Protein AF-A0A389M488-F1 (afdb_monomer_lite)

Foldseek 3Di:
DDPDDDDPPFWDQLLQAQVLLSVQVCVVCVPDDSGGTDGNLVSLVSLLVSQLVVVVPDDPVVSVVVNVLSVCCSVPVDDDPPDDPPPPPQDPVNVVLLVCLVLVPDPVNVVVVVVVVVVLCCPQVDCPPVDRPAHPVRPVVVVVVVVVVVVNVVSNVSNVVVVVVVVVVVVVVVVSVVVVVVSVVVSVVSSVVSCVPPVVVVVVVVVVVVVVVVVVVVVVVVVVVVVVVD

Secondary structure (DSSP, 8-state):
-------TTSEEEGGGS-HHHHHHHHHH-TT--TT-EEEHHHHHHHHHHHHHHHHTTS-HHHHHHHHHHHHHHHH-TTT-SSS--------HHHHHHHHHHHHHT-HHHHHHHHHHHHHHHHHHHS-SSS--SS-TTTHHHHHHHHHHHHHHHHHHHHHHHHHHHHHHHHHHHHHHHHHHHHHHHHHHHHHHHHIIIIIHHHHHHHHHHHHHHHHHHHHHHHHHHHHHT-

pLDDT: mean 71.95, std 15.64, range [28.17, 95.19]

Radius of gyration: 37.55 Å; chains: 1; bounding box: 107×34×96 Å

Structure (mmCIF, N/CA/C/O backbone):
data_AF-A0A389M488-F1
#
_entry.id   AF-A0A389M488-F1
#
loop_
_atom_site.group_PDB
_atom_site.id
_atom_site.type_symbol
_atom_site.label_atom_id
_atom_site.label_alt_id
_atom_site.label_comp_id
_atom_site.label_asym_id
_atom_site.label_entity_id
_atom_site.label_seq_id
_atom_site.pdbx_PDB_ins_code
_atom_site.Cartn_x
_atom_site.Cartn_y
_atom_site.Cartn_z
_atom_site.occupancy
_atom_site.B_iso_or_equiv
_atom_site.auth_seq_id
_atom_site.auth_comp_id
_atom_site.auth_asym_id
_atom_site.auth_atom_id
_atom_site.pdbx_PDB_model_num
ATOM 1 N N . MET A 1 1 ? -7.009 17.099 42.865 1.00 35.66 1 MET A N 1
ATOM 2 C CA . MET A 1 1 ? -7.494 18.467 42.577 1.00 35.66 1 MET A CA 1
ATOM 3 C C . MET A 1 1 ? -7.470 18.693 41.072 1.00 35.66 1 MET A C 1
ATOM 5 O O . MET A 1 1 ? -6.396 18.879 40.528 1.00 35.66 1 MET A O 1
ATOM 9 N N . GLN A 1 2 ? -8.629 18.654 40.417 1.00 28.17 2 GLN A N 1
ATOM 10 C CA . GLN A 1 2 ? -9.052 19.629 39.403 1.00 28.17 2 GLN A CA 1
ATOM 11 C C . GLN A 1 2 ? -10.518 19.322 39.076 1.00 28.17 2 GLN A C 1
ATOM 13 O O . GLN A 1 2 ? -10.834 18.297 38.480 1.00 28.17 2 GLN A O 1
ATOM 18 N N . LYS A 1 3 ? -11.417 20.190 39.555 1.00 40.22 3 LYS A N 1
ATOM 19 C CA . LYS A 1 3 ? -12.810 20.265 39.103 1.00 40.22 3 LYS A CA 1
ATOM 20 C C . LYS A 1 3 ? -12.758 20.605 37.611 1.00 40.22 3 LYS A C 1
ATOM 22 O O . LYS A 1 3 ? -12.379 21.725 37.283 1.00 40.22 3 LYS A O 1
ATOM 27 N N . LYS A 1 4 ? -13.075 19.654 36.733 1.00 37.44 4 LYS A N 1
ATOM 28 C CA . LYS A 1 4 ? -13.334 19.929 35.316 1.00 37.44 4 LYS A CA 1
ATOM 29 C C . LYS A 1 4 ? -14.841 20.061 35.130 1.00 37.44 4 LYS A C 1
ATOM 31 O O . LYS A 1 4 ? -15.599 19.226 35.618 1.00 37.44 4 LYS A O 1
ATOM 36 N N . ASP A 1 5 ? -15.223 21.178 34.527 1.00 37.25 5 ASP A N 1
ATOM 37 C CA . ASP A 1 5 ? -16.587 21.670 34.402 1.00 37.25 5 ASP A CA 1
ATOM 38 C C . ASP A 1 5 ? -17.558 20.654 33.799 1.00 37.25 5 ASP A C 1
ATOM 40 O O . ASP A 1 5 ? -17.276 19.942 32.838 1.00 37.25 5 ASP A O 1
ATOM 44 N N . ILE A 1 6 ? -18.733 20.623 34.414 1.00 42.53 6 ILE A N 1
ATOM 45 C CA . ILE A 1 6 ? -19.797 19.646 34.235 1.00 42.53 6 ILE A CA 1
ATOM 46 C C . ILE A 1 6 ? -20.679 20.114 33.074 1.00 42.53 6 ILE A C 1
ATOM 48 O O . ILE A 1 6 ? -21.524 20.991 33.241 1.00 42.53 6 ILE A O 1
ATOM 52 N N . THR A 1 7 ? -20.508 19.521 31.895 1.00 39.25 7 THR A N 1
ATOM 53 C CA . THR A 1 7 ? -21.534 19.547 30.844 1.00 39.25 7 THR A CA 1
ATOM 54 C C . THR A 1 7 ? -22.120 18.142 30.735 1.00 39.25 7 THR A C 1
ATOM 56 O O . THR A 1 7 ? -21.421 17.170 30.469 1.00 39.25 7 THR A O 1
ATOM 59 N N . GLY A 1 8 ? -23.414 18.004 31.033 1.00 42.00 8 GLY A N 1
ATOM 60 C CA . GLY A 1 8 ? -24.105 16.722 31.245 1.00 42.00 8 GLY A CA 1
ATOM 61 C C . GLY A 1 8 ? -24.277 15.820 30.014 1.00 42.00 8 GLY A C 1
ATOM 62 O O . GLY A 1 8 ? -25.157 14.965 30.028 1.00 42.00 8 GLY A O 1
ATOM 63 N N . VAL A 1 9 ? -23.482 16.005 28.956 1.00 47.44 9 VAL A N 1
ATOM 64 C CA . VAL A 1 9 ? -23.620 15.309 27.663 1.00 47.44 9 VAL A CA 1
ATOM 65 C C . VAL A 1 9 ? -22.567 14.199 27.471 1.00 47.44 9 VAL A C 1
ATOM 67 O O . VAL A 1 9 ? -22.765 13.323 26.636 1.00 47.44 9 VAL A O 1
ATOM 70 N N . ASP A 1 10 ? -21.506 14.156 28.287 1.00 52.41 10 ASP A N 1
ATOM 71 C CA . ASP A 1 10 ? -20.361 13.238 28.094 1.00 52.41 10 ASP A CA 1
ATOM 72 C C . ASP A 1 10 ? -20.229 12.109 29.140 1.00 52.41 10 ASP A C 1
ATOM 74 O O . ASP A 1 10 ? -19.167 11.503 29.291 1.00 52.41 10 ASP A O 1
ATOM 78 N N . LEU A 1 11 ? -21.312 11.778 29.851 1.00 57.44 11 LEU A N 1
ATOM 79 C CA . LEU A 1 11 ? -21.327 10.733 30.885 1.00 57.44 11 LEU A CA 1
ATOM 80 C C . LEU A 1 11 ? -21.965 9.429 30.376 1.00 57.44 11 LEU A C 1
ATOM 82 O O . LEU A 1 11 ? -23.153 9.391 30.057 1.00 57.44 11 LEU A O 1
ATOM 86 N N . ILE A 1 12 ? -21.192 8.339 30.355 1.00 62.38 12 ILE A N 1
ATOM 87 C CA . ILE A 1 12 ? -21.637 6.999 29.933 1.00 62.38 12 ILE A CA 1
ATOM 88 C C . ILE A 1 12 ? -21.701 6.080 31.157 1.00 62.38 12 ILE A C 1
ATOM 90 O O . ILE A 1 12 ? -20.716 5.938 31.879 1.00 62.38 12 ILE A O 1
ATOM 94 N N . LYS A 1 13 ? -22.849 5.430 31.394 1.00 65.75 13 LYS A N 1
ATOM 95 C CA . LYS A 1 13 ? -23.004 4.467 32.500 1.00 65.75 13 LYS A CA 1
ATOM 96 C C . LYS A 1 13 ? -22.178 3.206 32.247 1.00 65.75 13 LYS A C 1
ATOM 98 O O . LYS A 1 13 ? -22.283 2.617 31.170 1.00 65.75 13 LYS A O 1
ATOM 103 N N . ILE A 1 14 ? -21.454 2.745 33.269 1.00 64.12 14 ILE A N 1
ATOM 104 C CA . ILE A 1 14 ? -20.577 1.563 33.195 1.00 64.12 14 ILE A CA 1
ATOM 105 C C . ILE A 1 14 ? -21.345 0.286 32.820 1.00 64.12 14 ILE A C 1
ATOM 107 O O . ILE A 1 14 ? -20.801 -0.568 32.124 1.00 64.12 14 ILE A O 1
ATOM 111 N N . LYS A 1 15 ? -22.633 0.182 33.183 1.00 62.75 15 LYS A N 1
ATOM 112 C CA . LYS A 1 15 ? -23.523 -0.917 32.760 1.00 62.75 15 LYS A CA 1
ATOM 113 C C . LYS A 1 15 ? -23.578 -1.130 31.237 1.00 62.75 15 LYS A C 1
ATOM 115 O O . LYS A 1 15 ? -23.807 -2.242 30.797 1.00 62.75 15 LYS A O 1
ATOM 120 N N . TYR A 1 16 ? -23.386 -0.092 30.422 1.00 61.00 16 TYR A N 1
ATOM 121 C CA . TYR A 1 16 ? -23.496 -0.203 28.958 1.00 61.00 16 TYR A CA 1
ATOM 122 C C . TYR A 1 16 ? -22.147 -0.372 28.250 1.00 61.00 16 TYR A C 1
ATOM 124 O O . TYR A 1 16 ? -22.071 -0.271 27.024 1.00 61.00 16 TYR A O 1
ATOM 132 N N . ILE A 1 17 ? -21.077 -0.589 29.014 1.00 66.81 17 ILE A N 1
ATOM 133 C CA . ILE A 1 17 ? -19.723 -0.758 28.495 1.00 66.81 17 ILE A CA 1
ATOM 134 C C . ILE A 1 17 ? -19.455 -2.253 28.274 1.00 66.81 17 ILE A C 1
ATOM 136 O O . ILE A 1 17 ? -19.796 -3.058 29.143 1.00 66.81 17 ILE A O 1
ATOM 140 N N . PRO A 1 18 ? -18.808 -2.643 27.156 1.00 64.25 18 PRO A N 1
ATOM 141 C CA . PRO A 1 18 ? -18.440 -4.031 26.903 1.00 64.25 18 PRO A CA 1
ATOM 142 C C . PRO A 1 18 ? -17.681 -4.666 28.074 1.00 64.25 18 PRO A C 1
ATOM 144 O O . PRO A 1 18 ? -16.772 -4.058 28.644 1.00 64.25 18 PRO A O 1
ATOM 147 N N . THR A 1 19 ? -18.019 -5.912 28.405 1.00 65.75 19 THR A N 1
ATOM 148 C CA . THR A 1 19 ? -17.631 -6.593 29.654 1.00 65.75 19 THR A CA 1
ATOM 149 C C . THR A 1 19 ? -16.114 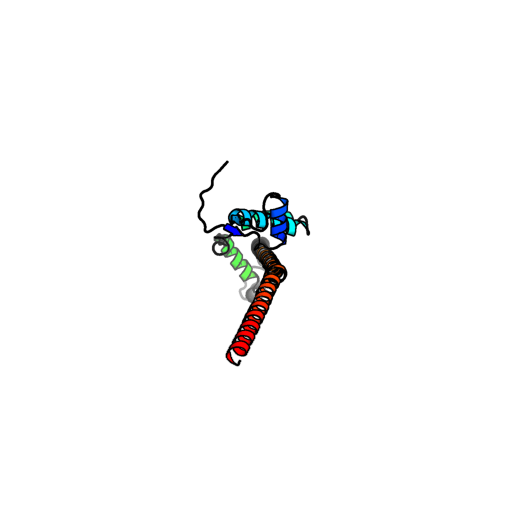-6.683 29.868 1.00 65.75 19 THR A C 1
ATOM 151 O O . THR A 1 19 ? -15.643 -6.691 31.002 1.00 65.75 19 THR A O 1
ATOM 154 N N . LYS A 1 20 ? -15.318 -6.708 28.794 1.00 66.69 20 LYS A N 1
ATOM 155 C CA . LYS A 1 20 ? -13.847 -6.715 28.877 1.00 66.69 20 LYS A CA 1
ATOM 156 C C . LYS A 1 20 ? -13.267 -5.352 29.260 1.00 66.69 20 LYS A C 1
ATOM 158 O O . LYS A 1 20 ? -12.434 -5.280 30.155 1.00 66.69 20 LYS A O 1
ATOM 163 N N . ILE A 1 21 ? -13.780 -4.268 28.678 1.00 67.38 21 ILE A N 1
ATOM 164 C CA . ILE A 1 21 ? -13.418 -2.898 29.077 1.00 67.38 21 ILE A CA 1
ATOM 165 C C . ILE A 1 21 ? -13.935 -2.626 30.500 1.00 67.38 21 ILE A C 1
ATOM 167 O O . ILE A 1 21 ? -13.232 -2.031 31.311 1.00 67.38 21 ILE A O 1
ATOM 171 N N . LYS A 1 22 ? -15.122 -3.149 30.841 1.00 66.81 22 LYS A N 1
ATOM 172 C CA . LYS A 1 22 ? -15.691 -3.114 32.198 1.00 66.81 22 LYS A CA 1
ATOM 173 C C . LYS A 1 22 ? -14.736 -3.729 33.229 1.00 66.81 22 LYS A C 1
ATOM 175 O O . LYS A 1 22 ? -14.521 -3.127 34.274 1.00 66.81 22 LYS A O 1
ATOM 180 N N . LYS A 1 23 ? -14.113 -4.878 32.925 1.00 66.62 23 LYS A N 1
ATOM 181 C CA . LYS A 1 23 ? -13.105 -5.505 33.801 1.00 66.62 23 LYS A CA 1
ATOM 182 C C . LYS A 1 23 ? -11.892 -4.604 34.028 1.00 66.62 23 LYS A C 1
ATOM 184 O O . LYS A 1 23 ? -11.484 -4.455 35.171 1.00 66.62 23 LYS A O 1
ATOM 189 N N . ILE A 1 24 ? -11.359 -3.967 32.986 1.00 66.69 24 ILE A N 1
ATOM 190 C CA . ILE A 1 24 ? -10.200 -3.066 33.113 1.00 66.69 24 ILE A CA 1
ATOM 191 C C . ILE A 1 24 ? -10.552 -1.839 33.970 1.00 66.69 24 ILE A C 1
ATOM 193 O O . ILE A 1 24 ? -9.800 -1.483 34.874 1.00 66.69 24 ILE A O 1
ATOM 197 N N . ILE A 1 25 ? -11.734 -1.250 33.758 1.00 67.81 25 ILE A N 1
ATOM 198 C CA . ILE A 1 25 ? -12.231 -0.115 34.553 1.00 67.81 25 ILE A CA 1
ATOM 199 C C . ILE A 1 25 ? -12.370 -0.491 36.037 1.00 67.81 25 ILE A C 1
ATOM 201 O O . ILE A 1 25 ? -11.972 0.283 36.906 1.00 67.81 25 ILE A O 1
ATOM 205 N N . LEU A 1 26 ? -12.924 -1.672 36.331 1.00 63.03 26 LEU A N 1
ATOM 206 C CA . LEU A 1 26 ? -13.144 -2.152 37.701 1.00 63.03 26 LEU A CA 1
ATOM 207 C C . LEU A 1 26 ? -11.841 -2.570 38.405 1.00 63.03 26 LEU A C 1
ATOM 209 O O . LEU A 1 26 ? -11.761 -2.488 39.627 1.00 63.03 26 LEU A O 1
ATOM 213 N N . VAL A 1 27 ? -10.819 -2.993 37.653 1.00 66.56 27 VAL A N 1
ATOM 214 C CA . VAL A 1 27 ? -9.487 -3.320 38.192 1.00 66.56 27 VAL A CA 1
ATOM 215 C C . VAL A 1 27 ? -8.706 -2.056 38.568 1.00 66.56 27 VAL A C 1
ATOM 217 O O . VAL A 1 27 ? -8.043 -2.041 39.601 1.00 66.56 27 VAL A O 1
ATOM 220 N N . GLU A 1 28 ? -8.790 -0.988 37.771 1.00 61.59 28 GLU A N 1
ATOM 221 C CA . GLU A 1 28 ? -8.085 0.273 38.057 1.00 61.59 28 GLU A CA 1
ATOM 222 C C . GLU A 1 28 ? -8.813 1.206 39.027 1.00 61.59 28 GLU A C 1
ATOM 224 O O . GLU A 1 28 ? -8.179 2.075 39.622 1.00 61.59 28 GLU A O 1
ATOM 229 N N . ASN A 1 29 ? -10.124 1.042 39.205 1.00 61.47 29 ASN A N 1
ATOM 230 C CA . ASN A 1 29 ? -10.919 1.856 40.121 1.00 61.47 29 ASN A CA 1
ATOM 231 C C . ASN A 1 29 ? -11.787 0.964 41.028 1.00 61.47 29 ASN A C 1
ATOM 233 O O . ASN A 1 29 ? -12.980 0.795 40.762 1.00 61.47 29 ASN A O 1
ATOM 237 N N . PRO A 1 30 ? -11.221 0.429 42.129 1.00 58.84 30 PRO A N 1
ATOM 238 C CA . PRO A 1 30 ? -11.931 -0.469 43.044 1.00 58.84 30 PRO A CA 1
ATOM 239 C C . PRO A 1 30 ? -13.151 0.163 43.732 1.00 58.84 30 PRO A C 1
ATOM 241 O O . PRO A 1 30 ? -14.006 -0.556 44.241 1.00 58.84 30 PRO A O 1
ATOM 244 N N . GLU A 1 31 ? -13.238 1.498 43.767 1.00 52.66 31 GLU A N 1
ATOM 245 C CA . GLU A 1 31 ? -14.352 2.224 44.392 1.00 52.66 31 GLU A CA 1
ATOM 246 C C . GLU A 1 31 ? -15.538 2.489 43.450 1.00 52.66 31 GLU A C 1
ATOM 248 O O . GLU A 1 31 ? -16.599 2.910 43.911 1.00 52.66 31 GLU A O 1
ATOM 253 N N . LYS A 1 32 ? -15.402 2.244 42.137 1.00 57.22 32 LYS A N 1
ATOM 254 C CA . LYS A 1 32 ? -16.485 2.486 41.170 1.00 57.22 32 LYS A CA 1
ATOM 255 C C . LYS A 1 32 ? -17.352 1.245 40.985 1.00 57.22 32 LYS A C 1
ATOM 257 O O . LYS A 1 32 ? -16.860 0.150 40.734 1.00 57.22 32 LYS A O 1
ATOM 262 N N . THR A 1 33 ? -18.666 1.431 41.058 1.00 55.53 33 THR A N 1
ATOM 263 C CA . THR A 1 33 ? -19.661 0.354 40.919 1.00 55.53 33 THR A CA 1
ATOM 264 C C . THR A 1 33 ? -20.319 0.411 39.532 1.00 55.53 33 THR A C 1
ATOM 266 O O . THR A 1 33 ? -20.327 1.454 38.888 1.00 55.53 33 THR A O 1
ATOM 269 N N . GLU A 1 34 ? -20.950 -0.672 39.056 1.00 53.81 34 GLU A N 1
ATOM 270 C CA . GLU A 1 34 ? -21.619 -0.748 37.732 1.00 53.81 34 GLU A CA 1
ATOM 271 C C . GLU A 1 34 ? -22.684 0.340 37.458 1.00 53.81 34 GLU A C 1
ATOM 273 O O . GLU A 1 34 ? -23.131 0.521 36.321 1.00 53.81 34 GLU A O 1
ATOM 278 N N . LYS A 1 35 ? -23.109 1.057 38.504 1.00 52.12 35 LYS A N 1
ATOM 279 C CA . LYS A 1 35 ? -24.076 2.159 38.454 1.00 52.12 35 LYS A CA 1
ATOM 280 C C . LYS A 1 35 ? -23.441 3.525 38.185 1.00 52.12 35 LYS A C 1
ATOM 282 O O . LYS A 1 35 ? -24.182 4.455 37.866 1.00 52.12 35 LYS A O 1
ATOM 287 N N . ASP A 1 36 ? -22.120 3.640 38.295 1.00 59.50 36 ASP A N 1
ATOM 288 C CA . ASP A 1 36 ? -21.413 4.897 38.096 1.00 59.50 36 ASP A CA 1
ATOM 289 C C . ASP A 1 36 ? -21.266 5.225 36.609 1.00 59.50 36 ASP A C 1
ATOM 291 O O . ASP A 1 36 ? -21.249 4.352 35.734 1.00 59.50 36 ASP A O 1
ATOM 295 N N . SER A 1 37 ? -21.191 6.519 36.322 1.00 60.38 37 SER A N 1
ATOM 296 C CA . SER A 1 37 ? -20.917 7.029 34.984 1.00 60.38 37 SER A CA 1
ATOM 297 C C . SER A 1 37 ? -19.442 7.391 34.863 1.00 60.38 37 SER A C 1
ATOM 299 O O . SER A 1 37 ? -18.852 7.948 35.791 1.00 60.38 37 SER A O 1
ATOM 301 N N . ILE A 1 38 ? -18.846 7.104 33.710 1.00 66.38 38 ILE A N 1
ATOM 302 C CA . ILE A 1 38 ? -17.496 7.552 33.360 1.00 66.38 38 ILE A CA 1
ATOM 303 C C . ILE A 1 38 ? -17.553 8.594 32.250 1.00 66.38 38 ILE A C 1
ATOM 305 O O . ILE A 1 38 ? -18.503 8.621 31.460 1.00 66.38 38 ILE A O 1
ATOM 309 N N . HIS A 1 39 ? -16.539 9.456 32.209 1.00 64.56 39 HIS A N 1
ATOM 310 C CA . HIS A 1 39 ? -16.406 10.439 31.148 1.00 64.56 39 HIS A CA 1
ATOM 311 C C . HIS A 1 39 ? -16.058 9.741 29.829 1.00 64.56 39 HIS A C 1
ATOM 313 O O . HIS A 1 39 ? -15.376 8.713 29.804 1.00 64.56 39 HIS A O 1
ATOM 319 N N . LYS A 1 40 ? -16.516 10.304 28.713 1.00 57.22 40 LYS A N 1
ATOM 320 C CA . LYS A 1 40 ? -16.229 9.781 27.374 1.00 57.22 40 LYS A CA 1
ATOM 321 C C . LYS A 1 40 ? -14.730 9.776 27.047 1.00 57.22 40 LYS A C 1
ATOM 323 O O . LYS A 1 40 ? -14.267 8.848 26.390 1.00 57.22 40 LYS A O 1
ATOM 328 N N . ASP A 1 41 ? -13.982 10.758 27.550 1.00 54.16 41 ASP A N 1
ATOM 329 C CA . ASP A 1 41 ? -12.517 10.816 27.408 1.00 54.16 41 ASP A CA 1
ATOM 330 C C . ASP A 1 41 ? -11.815 9.696 28.191 1.00 54.16 41 ASP A C 1
ATOM 332 O O . ASP A 1 41 ? -10.949 9.019 27.640 1.00 54.16 41 ASP A O 1
ATOM 336 N N . ASP A 1 42 ? -12.260 9.414 29.420 1.00 65.25 42 ASP A N 1
ATOM 337 C CA . ASP A 1 42 ? -11.735 8.302 30.224 1.00 65.25 42 ASP A CA 1
ATOM 338 C C . ASP A 1 42 ? -12.024 6.957 29.535 1.00 65.25 42 ASP A C 1
ATOM 340 O O . ASP A 1 42 ? -11.186 6.060 29.497 1.00 65.25 42 ASP A O 1
ATOM 344 N N . LEU A 1 43 ? -13.206 6.809 28.919 1.00 64.19 43 LEU A N 1
ATOM 345 C CA . LEU A 1 43 ? -13.550 5.615 28.144 1.00 64.19 43 LEU A CA 1
ATOM 346 C C . LEU A 1 43 ? -12.613 5.416 26.942 1.00 64.19 43 LEU A C 1
ATOM 348 O O . LEU A 1 43 ? -12.310 4.274 26.599 1.00 64.19 43 LEU A O 1
ATOM 352 N N . ILE A 1 44 ? -12.154 6.493 26.297 1.00 61.94 44 ILE A N 1
ATOM 353 C CA . ILE A 1 44 ? -11.176 6.413 25.201 1.00 61.94 44 ILE A CA 1
ATOM 354 C C . ILE A 1 44 ? -9.824 5.911 25.725 1.00 61.94 44 ILE A C 1
ATOM 356 O O . ILE A 1 44 ? -9.174 5.111 25.051 1.00 61.94 44 ILE A O 1
ATOM 360 N N . GLU A 1 45 ? -9.423 6.320 26.928 1.00 66.94 45 GLU A N 1
ATOM 361 C CA . GLU A 1 45 ? -8.197 5.858 27.584 1.00 66.94 45 GLU A CA 1
ATOM 362 C C . GLU A 1 45 ? -8.276 4.373 27.977 1.00 66.94 45 GLU A C 1
ATOM 364 O O . GLU A 1 45 ? -7.380 3.596 27.647 1.00 66.94 45 GLU A O 1
ATOM 369 N N . TYR A 1 46 ? -9.395 3.920 28.549 1.00 66.75 46 TYR A N 1
ATOM 370 C CA . TYR A 1 46 ? -9.605 2.495 28.837 1.00 66.75 46 TYR A CA 1
ATOM 371 C C . TYR A 1 46 ? -9.743 1.641 27.569 1.00 66.75 46 TYR A C 1
ATOM 373 O O . TYR A 1 46 ? -9.276 0.502 27.533 1.00 66.75 46 TYR A O 1
ATOM 381 N N . GLN A 1 47 ? -10.337 2.182 26.499 1.00 65.50 47 GLN A N 1
ATOM 382 C CA . GLN A 1 47 ? -10.322 1.545 25.179 1.00 65.50 47 GLN A CA 1
ATOM 383 C C . GLN A 1 47 ? -8.894 1.404 24.649 1.00 65.50 47 GLN A C 1
ATOM 385 O O . GLN A 1 47 ? -8.561 0.351 24.115 1.00 65.50 47 GLN A O 1
ATOM 390 N N . ARG A 1 48 ? -8.045 2.430 24.810 1.00 62.69 48 ARG A N 1
ATOM 391 C CA . ARG A 1 48 ? -6.624 2.366 24.437 1.00 62.69 48 ARG A CA 1
ATOM 392 C C . ARG A 1 48 ? -5.916 1.249 25.204 1.00 62.69 48 ARG A C 1
ATOM 394 O O . ARG A 1 48 ? -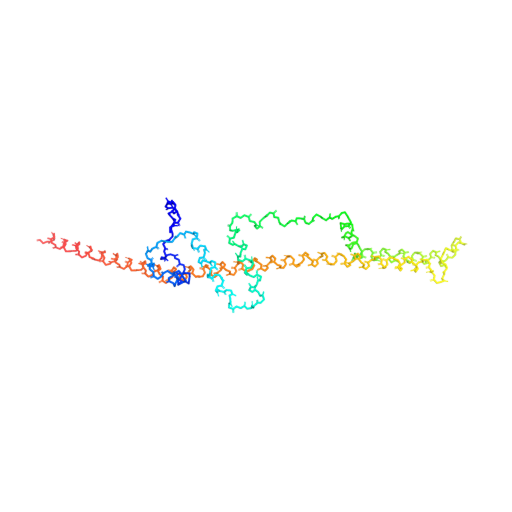5.241 0.436 24.587 1.00 62.69 48 ARG A O 1
ATOM 401 N N . LYS A 1 49 ? -6.131 1.165 26.515 1.00 67.56 49 LYS A N 1
ATOM 402 C CA . LYS A 1 49 ? -5.499 0.157 27.371 1.00 67.56 49 LYS A CA 1
ATOM 403 C C . LYS A 1 49 ? -5.946 -1.276 27.054 1.00 67.56 49 LYS A C 1
ATOM 405 O O . LYS A 1 49 ? -5.124 -2.181 26.995 1.00 67.56 49 LYS A O 1
ATOM 410 N N . TYR A 1 50 ? -7.233 -1.471 26.762 1.00 66.69 50 TYR A N 1
ATOM 411 C CA . TYR A 1 50 ? -7.747 -2.748 26.253 1.00 66.69 50 TYR A CA 1
ATOM 412 C C . TYR A 1 50 ? -7.124 -3.124 24.903 1.00 66.69 50 TYR A C 1
ATOM 414 O O . TYR A 1 50 ? -6.799 -4.286 24.676 1.00 66.69 50 TYR A O 1
ATOM 422 N N . LEU A 1 51 ? -6.947 -2.150 24.004 1.00 61.50 51 LEU A N 1
ATOM 423 C CA . LEU A 1 51 ? -6.287 -2.382 22.720 1.00 61.50 51 LEU A CA 1
ATOM 424 C C . LEU A 1 51 ? -4.824 -2.791 22.909 1.00 61.50 51 LEU A C 1
ATOM 426 O O . LEU A 1 51 ? -4.380 -3.708 22.228 1.00 61.50 51 LEU A O 1
ATOM 430 N N . GLU A 1 52 ? -4.103 -2.174 23.844 1.00 65.06 52 GLU A N 1
ATOM 431 C CA . GLU A 1 52 ? -2.740 -2.587 24.199 1.00 65.06 52 GLU A CA 1
ATOM 432 C C . GLU A 1 52 ? -2.702 -4.038 24.715 1.00 65.06 52 GLU A C 1
ATOM 434 O O . GLU A 1 52 ? -1.938 -4.840 24.185 1.00 65.06 52 GLU A O 1
ATOM 439 N N . GLU A 1 53 ? -3.586 -4.418 25.644 1.00 64.75 53 GLU A N 1
ATOM 440 C CA . GLU A 1 53 ? -3.659 -5.786 26.198 1.00 64.75 53 GLU A CA 1
ATOM 441 C C . GLU A 1 53 ? -4.016 -6.847 25.138 1.00 64.75 53 GLU A C 1
ATOM 443 O O . GLU A 1 53 ? -3.444 -7.935 25.094 1.00 64.75 53 GLU A O 1
ATOM 448 N N . VAL A 1 54 ? -4.950 -6.534 24.238 1.00 62.56 54 VAL A N 1
ATOM 449 C CA . VAL A 1 54 ? -5.376 -7.438 23.157 1.00 62.56 54 VAL A CA 1
ATOM 450 C C . VAL A 1 54 ? -4.275 -7.653 22.113 1.00 62.56 54 VAL A C 1
ATOM 452 O O . VAL A 1 54 ? -4.223 -8.713 21.482 1.00 62.56 54 VAL A O 1
ATOM 455 N N . LEU A 1 55 ? -3.407 -6.660 21.922 1.00 56.56 55 LEU A N 1
ATOM 456 C CA . LEU A 1 55 ? -2.339 -6.683 20.927 1.00 56.56 55 LEU A CA 1
ATOM 457 C C . LEU A 1 55 ? -1.015 -7.232 21.477 1.00 56.56 55 LEU A C 1
ATOM 459 O O . LEU A 1 55 ? -0.196 -7.699 20.691 1.00 56.56 55 LEU A O 1
ATOM 463 N N . GLU A 1 56 ? -0.823 -7.277 22.799 1.00 53.06 56 GLU A N 1
ATOM 464 C CA . GLU A 1 56 ? 0.332 -7.943 23.424 1.00 53.06 56 GLU A CA 1
ATOM 465 C C . GLU A 1 56 ? 0.344 -9.473 23.229 1.00 53.06 56 GLU A C 1
ATOM 467 O O . GLU A 1 56 ? 1.376 -10.112 23.434 1.00 53.06 56 GLU A O 1
ATOM 472 N N . VAL A 1 57 ? -0.760 -10.088 22.784 1.00 52.84 57 VAL A N 1
ATOM 473 C CA . VAL A 1 57 ? -0.868 -11.556 22.712 1.00 52.84 57 VAL A CA 1
ATOM 474 C C . VAL A 1 57 ? -0.261 -12.186 21.447 1.00 52.84 57 VAL A C 1
ATOM 476 O O . VAL A 1 57 ? -0.036 -13.395 21.461 1.00 52.84 57 VAL A O 1
ATOM 479 N N . LYS A 1 58 ? 0.095 -11.457 20.377 1.00 49.78 58 LYS A N 1
ATOM 480 C CA . LYS A 1 58 ? 0.799 -12.071 19.227 1.00 49.78 58 LYS A CA 1
ATOM 481 C C . LYS A 1 58 ? 1.772 -11.116 18.520 1.00 49.78 58 LYS A C 1
ATOM 483 O O . LYS A 1 58 ? 1.377 -10.084 17.998 1.00 49.78 58 LYS A O 1
ATOM 488 N N . ASP A 1 59 ? 3.027 -11.564 18.466 1.00 45.97 59 ASP A N 1
ATOM 489 C CA . ASP A 1 59 ? 4.166 -11.093 17.666 1.00 45.97 59 ASP A CA 1
ATOM 490 C C . ASP A 1 59 ? 4.828 -9.749 18.045 1.00 45.97 59 ASP A C 1
ATOM 492 O O . ASP A 1 59 ? 4.368 -8.641 17.769 1.00 45.97 59 ASP A O 1
ATOM 496 N N . SER A 1 60 ? 6.019 -9.886 18.642 1.00 51.38 60 SER A N 1
ATOM 497 C CA . SER A 1 60 ? 6.857 -8.830 19.229 1.00 51.38 60 SER A CA 1
ATOM 498 C C . SER A 1 60 ? 7.337 -7.756 18.233 1.00 51.38 60 SER A C 1
ATOM 500 O O . SER A 1 60 ? 7.559 -6.616 18.639 1.00 51.38 60 SER A O 1
ATOM 502 N N . GLU A 1 61 ? 7.430 -8.059 16.932 1.00 48.34 61 GLU A N 1
ATOM 503 C CA . GLU A 1 61 ? 7.734 -7.056 15.892 1.00 48.34 61 GLU A CA 1
ATOM 504 C C . GLU A 1 61 ? 6.492 -6.263 15.446 1.00 48.34 61 GLU A C 1
ATOM 506 O O . GLU A 1 61 ? 6.581 -5.060 15.180 1.00 48.34 61 GLU A O 1
ATOM 511 N N . ALA A 1 62 ? 5.312 -6.894 15.432 1.00 49.38 62 ALA A N 1
ATOM 512 C CA . ALA A 1 62 ? 4.051 -6.228 15.112 1.00 49.38 62 ALA A CA 1
ATOM 513 C C . ALA A 1 62 ? 3.630 -5.262 16.229 1.00 49.38 62 ALA A C 1
ATOM 515 O O . ALA A 1 62 ? 3.082 -4.198 15.938 1.00 49.38 62 ALA A O 1
ATOM 516 N N . ALA A 1 63 ? 3.953 -5.567 17.489 1.00 49.19 63 ALA A N 1
ATOM 517 C CA . ALA A 1 63 ? 3.633 -4.735 18.649 1.00 49.19 63 ALA A CA 1
ATOM 518 C C . ALA A 1 63 ? 4.266 -3.328 18.593 1.00 49.19 63 ALA A C 1
ATOM 520 O O . ALA A 1 63 ? 3.612 -2.343 18.937 1.00 49.19 63 ALA A O 1
ATOM 521 N N . ILE A 1 64 ? 5.503 -3.192 18.095 1.00 52.03 64 ILE A N 1
ATOM 522 C CA . ILE A 1 64 ? 6.206 -1.893 18.016 1.00 52.03 64 ILE A CA 1
ATOM 523 C C . ILE A 1 64 ? 5.547 -0.969 16.980 1.00 52.03 64 ILE A C 1
ATOM 525 O O . ILE A 1 64 ? 5.344 0.223 17.235 1.00 52.03 64 ILE A O 1
ATOM 529 N N . ASN A 1 65 ? 5.171 -1.517 15.822 1.00 53.53 65 ASN A N 1
ATOM 530 C CA . ASN A 1 65 ? 4.456 -0.764 14.790 1.00 53.53 65 ASN A CA 1
ATOM 531 C C . ASN A 1 65 ? 3.015 -0.473 15.213 1.00 53.53 65 ASN A C 1
ATOM 533 O O . ASN A 1 65 ? 2.505 0.621 14.973 1.00 53.53 65 ASN A O 1
ATOM 537 N N . THR A 1 66 ? 2.387 -1.417 15.904 1.00 51.25 66 THR A N 1
ATOM 538 C CA . THR A 1 66 ? 1.017 -1.286 16.390 1.00 51.25 66 THR A CA 1
ATOM 539 C C . THR A 1 66 ? 0.895 -0.247 17.503 1.00 51.25 66 THR A C 1
ATOM 541 O O . THR A 1 66 ? -0.029 0.557 17.471 1.00 51.25 66 THR A O 1
ATOM 544 N N . LYS A 1 67 ? 1.868 -0.149 18.417 1.00 55.69 67 LYS A N 1
ATOM 545 C CA . LYS A 1 67 ? 1.908 0.898 19.450 1.00 55.69 67 LYS A CA 1
ATOM 546 C C . LYS A 1 67 ? 1.982 2.306 18.847 1.00 55.69 67 LYS A C 1
ATOM 548 O O . LYS A 1 67 ? 1.195 3.173 19.216 1.00 55.69 67 LYS A O 1
ATOM 553 N N . LYS A 1 68 ? 2.821 2.506 17.819 1.00 56.84 68 LYS A N 1
ATOM 554 C CA . LYS A 1 68 ? 2.837 3.760 17.035 1.00 56.84 68 LYS A CA 1
ATOM 555 C C . LYS A 1 68 ? 1.500 4.037 16.339 1.00 56.84 68 LYS A C 1
ATOM 557 O O . LYS A 1 68 ? 1.109 5.195 16.209 1.00 56.84 68 LYS A O 1
ATOM 562 N N . ILE A 1 69 ? 0.799 2.992 15.893 1.00 56.09 69 ILE A N 1
ATOM 563 C CA . ILE A 1 69 ? -0.522 3.109 15.265 1.00 56.09 69 ILE A CA 1
ATOM 564 C C . ILE A 1 69 ? -1.597 3.482 16.300 1.00 56.09 69 ILE A C 1
ATOM 566 O O . ILE A 1 69 ? -2.437 4.322 15.995 1.00 56.09 69 ILE A O 1
ATOM 570 N N . ILE A 1 70 ? -1.549 2.949 17.525 1.00 55.44 70 ILE A N 1
ATOM 571 C CA . ILE A 1 70 ? -2.445 3.313 18.641 1.00 55.44 70 ILE A CA 1
ATOM 572 C C . ILE A 1 70 ? -2.250 4.778 19.059 1.00 55.44 70 ILE A C 1
ATOM 574 O O . ILE A 1 70 ? -3.235 5.507 19.248 1.00 55.44 70 ILE A O 1
ATOM 578 N N . ASP A 1 71 ? -0.997 5.229 19.145 1.00 59.41 71 ASP A N 1
ATOM 579 C CA . ASP A 1 71 ? -0.668 6.631 19.417 1.00 59.41 71 ASP A CA 1
ATOM 580 C C . ASP A 1 71 ? -1.234 7.552 18.322 1.00 59.41 71 ASP A C 1
ATOM 582 O O . ASP A 1 71 ? -1.832 8.582 18.635 1.00 59.41 71 ASP A O 1
ATOM 586 N N . SER A 1 72 ? -1.164 7.145 17.043 1.00 50.69 72 SER A N 1
ATOM 587 C CA . SER A 1 72 ? -1.816 7.887 15.952 1.00 50.69 72 SER A CA 1
ATOM 588 C C . SER A 1 72 ? -3.348 7.784 15.976 1.00 50.69 72 SER A C 1
ATOM 590 O O . SER A 1 72 ? -4.019 8.797 15.871 1.00 50.69 72 SER A O 1
ATOM 592 N N . LEU A 1 73 ? -3.940 6.612 16.222 1.00 52.09 73 LEU A N 1
ATOM 593 C CA . LEU A 1 73 ? -5.396 6.390 16.196 1.00 52.09 73 LEU A CA 1
ATOM 594 C C . LEU A 1 73 ? -6.142 7.168 17.282 1.00 52.09 73 LEU A C 1
ATOM 596 O O . LEU A 1 73 ? -7.276 7.601 17.078 1.00 52.09 73 LEU A O 1
ATOM 600 N N . SER A 1 74 ? -5.522 7.333 18.447 1.00 50.94 74 SER A N 1
ATOM 601 C CA . SER A 1 74 ? -6.120 8.050 19.575 1.00 50.94 74 SER A CA 1
ATOM 602 C C . SER A 1 74 ? -6.020 9.573 19.436 1.00 50.94 74 SER A C 1
ATOM 604 O O . SER A 1 74 ? -6.927 10.272 19.880 1.00 50.94 74 SER A O 1
ATOM 606 N N . ALA A 1 75 ? -4.999 10.085 18.743 1.00 48.97 75 ALA A N 1
ATOM 607 C CA . ALA A 1 75 ? -4.907 11.498 18.368 1.00 48.97 75 ALA A CA 1
ATOM 608 C C . ALA A 1 75 ? -5.818 11.874 17.175 1.00 48.97 75 ALA A C 1
ATOM 610 O O . ALA A 1 75 ? -6.074 13.053 16.933 1.00 48.97 75 ALA A O 1
ATOM 611 N N . GLU A 1 76 ? -6.321 10.887 16.425 1.00 47.25 76 GLU A N 1
ATOM 612 C CA . GLU A 1 76 ? -6.780 11.072 15.040 1.00 47.25 76 GLU A CA 1
ATOM 613 C C . GLU A 1 76 ? -8.214 10.586 14.771 1.00 47.25 76 GLU A C 1
ATOM 615 O O . GLU A 1 76 ? -8.663 10.576 13.623 1.00 47.25 76 GLU A O 1
ATOM 620 N N . LYS A 1 77 ? -8.997 10.265 15.813 1.00 47.75 77 LYS A N 1
ATOM 621 C CA . LYS A 1 77 ? -10.412 9.853 15.680 1.00 47.75 77 LYS A CA 1
ATOM 622 C C . LYS A 1 77 ? -11.341 10.882 14.984 1.00 47.75 77 LYS A C 1
ATOM 624 O O . LYS A 1 77 ? -12.525 10.591 14.856 1.00 47.75 77 LYS A O 1
ATOM 629 N N . PHE A 1 78 ? -10.867 12.034 14.480 1.00 41.38 78 PHE A N 1
ATOM 630 C CA . PHE A 1 78 ? -11.725 12.989 13.753 1.00 41.38 78 PHE A CA 1
ATOM 631 C C . PHE A 1 78 ? -11.124 13.757 12.546 1.00 41.38 78 PHE A C 1
ATOM 633 O O . PHE A 1 78 ? -11.764 14.710 12.108 1.00 41.38 78 PHE A O 1
ATOM 640 N N . LYS A 1 79 ? -9.952 13.424 11.955 1.00 39.41 79 LYS A N 1
ATOM 641 C CA . LYS A 1 79 ? -9.457 14.271 10.827 1.00 39.41 79 LYS A CA 1
ATOM 642 C C . LYS A 1 79 ? -8.701 13.667 9.632 1.00 39.41 79 LYS A C 1
ATOM 644 O O . LYS A 1 79 ? -8.754 14.294 8.581 1.00 39.41 79 LYS A O 1
ATOM 649 N N . ALA A 1 80 ? -8.002 12.535 9.696 1.00 39.59 80 ALA A N 1
ATOM 650 C CA . ALA A 1 80 ? -6.827 12.418 8.808 1.00 39.59 80 ALA A CA 1
ATOM 651 C C . ALA A 1 80 ? -6.703 11.186 7.895 1.00 39.59 80 ALA A C 1
ATOM 653 O O . ALA A 1 80 ? -5.619 10.947 7.376 1.00 39.59 80 ALA A O 1
ATOM 654 N N . ILE A 1 81 ? -7.767 10.424 7.621 1.00 46.94 81 ILE A N 1
ATOM 655 C CA . ILE A 1 81 ? -7.639 9.293 6.673 1.00 46.94 81 ILE A CA 1
ATOM 656 C C . ILE A 1 81 ? -7.883 9.717 5.209 1.00 46.94 81 ILE A C 1
ATOM 658 O O . ILE A 1 81 ? -7.501 8.996 4.295 1.00 46.94 81 ILE A O 1
ATOM 662 N N . SER A 1 82 ? -8.454 10.900 4.940 1.00 48.62 82 SER A N 1
ATOM 663 C CA . SER A 1 82 ? -8.993 11.205 3.603 1.00 48.62 82 SER A CA 1
ATOM 664 C C . SER A 1 82 ? -8.333 12.319 2.780 1.00 48.62 82 SER A C 1
ATOM 666 O O . SER A 1 82 ? -8.863 12.584 1.708 1.00 48.62 82 SER A O 1
ATOM 668 N N . LEU A 1 83 ? -7.243 12.996 3.179 1.00 46.25 83 LEU A N 1
ATOM 669 C CA . LEU A 1 83 ? -6.794 14.171 2.391 1.00 46.25 83 LEU A CA 1
ATOM 670 C C . LEU A 1 83 ? -5.310 14.356 2.082 1.00 46.25 83 LEU A C 1
ATOM 672 O O . LEU A 1 83 ? -4.998 15.250 1.303 1.00 46.25 83 LEU A O 1
ATOM 676 N N . GLU A 1 84 ? -4.389 13.534 2.573 1.00 44.03 84 GLU A N 1
ATOM 677 C CA . GLU A 1 84 ? -2.994 13.715 2.161 1.00 44.03 84 GLU A CA 1
ATOM 678 C C . GLU A 1 84 ? -2.222 12.397 2.198 1.00 44.03 84 GLU A C 1
ATOM 680 O O . GLU A 1 84 ? -1.243 12.220 2.921 1.00 44.03 84 GLU A O 1
ATOM 685 N N . GLU A 1 85 ? -2.566 11.491 1.280 1.00 50.34 85 GLU A N 1
ATOM 686 C CA . GLU A 1 85 ? -1.475 10.893 0.514 1.00 50.34 85 GLU A CA 1
ATOM 687 C C . GLU A 1 85 ? -0.751 12.086 -0.123 1.00 50.34 85 GLU A C 1
ATOM 689 O O . GLU A 1 85 ? -1.159 12.566 -1.177 1.00 50.34 85 GLU A O 1
ATOM 694 N N . LYS A 1 86 ? 0.222 12.673 0.597 1.00 46.97 86 LYS A N 1
ATOM 695 C CA . LYS A 1 86 ? 1.065 13.759 0.100 1.00 46.97 86 LYS A CA 1
ATOM 696 C C . LYS A 1 86 ? 1.524 13.318 -1.270 1.00 46.97 86 LYS A C 1
ATOM 698 O O . LYS A 1 86 ? 2.370 12.424 -1.370 1.00 46.97 86 LYS A O 1
ATOM 703 N N . ALA A 1 87 ? 0.922 13.905 -2.301 1.00 53.22 87 ALA A N 1
ATOM 704 C CA . ALA A 1 87 ? 1.279 13.645 -3.673 1.00 53.22 87 ALA A CA 1
ATOM 705 C C . ALA A 1 87 ? 2.766 13.954 -3.740 1.00 53.22 87 ALA A C 1
ATOM 707 O O . ALA A 1 87 ? 3.170 15.110 -3.611 1.00 53.22 87 ALA A O 1
ATOM 708 N N . VAL A 1 88 ? 3.592 12.908 -3.802 1.00 60.72 88 VAL A N 1
ATOM 709 C CA . VAL A 1 88 ? 5.038 13.071 -3.882 1.00 60.72 88 VAL A CA 1
ATOM 710 C C . VAL A 1 88 ? 5.247 13.912 -5.125 1.00 60.72 88 VAL A C 1
ATOM 712 O O . VAL A 1 88 ? 4.963 13.454 -6.231 1.00 60.72 88 VAL A O 1
ATOM 715 N N . VAL A 1 89 ? 5.634 15.174 -4.940 1.00 64.38 89 VAL A N 1
ATOM 716 C CA . VAL A 1 89 ? 5.808 16.103 -6.049 1.00 64.38 89 VAL A CA 1
ATOM 717 C C . VAL A 1 89 ? 7.013 15.599 -6.827 1.00 64.38 89 VAL A C 1
ATOM 719 O O . VAL A 1 89 ? 8.158 15.857 -6.466 1.00 64.38 89 VAL A O 1
ATOM 722 N N . LEU A 1 90 ? 6.744 14.794 -7.856 1.00 66.38 90 LEU A N 1
ATOM 723 C CA . LEU A 1 90 ? 7.779 14.200 -8.687 1.00 66.38 90 LEU A CA 1
ATOM 724 C C . LEU A 1 90 ? 8.566 15.329 -9.341 1.00 66.38 90 LEU A C 1
ATOM 726 O O . LEU A 1 90 ? 7.991 16.201 -10.008 1.00 66.38 90 LEU A O 1
ATOM 730 N N . THR A 1 91 ? 9.885 15.301 -9.178 1.00 78.50 91 THR A N 1
ATOM 731 C CA . THR A 1 91 ? 10.755 16.243 -9.879 1.00 78.50 91 THR A CA 1
ATOM 732 C C . THR A 1 91 ? 10.649 16.007 -11.387 1.00 78.50 91 THR A C 1
ATOM 734 O O . THR A 1 91 ? 10.302 14.915 -11.846 1.00 78.50 91 THR A O 1
ATOM 737 N N . LYS A 1 92 ? 10.944 17.031 -12.200 1.00 78.62 92 LYS A N 1
ATOM 738 C CA . LYS A 1 92 ? 10.873 16.912 -13.669 1.00 78.62 92 LYS A CA 1
ATOM 739 C C . LYS A 1 92 ? 11.710 15.730 -14.187 1.00 78.62 92 LYS A C 1
ATOM 741 O O . LYS A 1 92 ? 11.242 15.005 -15.058 1.00 78.62 92 LYS A O 1
ATOM 746 N N . GLY A 1 93 ? 12.884 15.488 -13.594 1.00 77.19 93 GLY A N 1
ATOM 747 C CA . GLY A 1 93 ? 13.739 14.343 -13.925 1.00 77.19 93 GLY A CA 1
ATOM 748 C C . GLY A 1 93 ? 13.110 12.990 -13.581 1.00 77.19 93 GLY A C 1
ATOM 749 O O . GLY A 1 93 ? 13.168 12.069 -14.388 1.00 77.19 93 GLY A O 1
ATOM 750 N N . GLN A 1 94 ? 12.427 12.879 -12.438 1.00 74.38 94 GLN A N 1
ATOM 751 C CA . GLN A 1 94 ? 11.725 11.649 -12.053 1.00 74.38 94 GLN A CA 1
ATOM 752 C C . GLN A 1 94 ? 10.560 11.326 -12.996 1.00 74.38 94 GLN A C 1
ATOM 754 O O . GLN A 1 94 ? 10.393 10.168 -13.363 1.00 74.38 94 GLN A O 1
ATOM 759 N N . LYS A 1 95 ? 9.812 12.342 -13.451 1.00 79.31 95 LYS A N 1
ATOM 760 C CA . LYS A 1 95 ? 8.724 12.165 -14.432 1.00 79.31 95 LYS A CA 1
ATOM 761 C C . LYS A 1 95 ? 9.233 11.681 -15.790 1.00 79.31 95 LYS A C 1
ATOM 763 O O . LYS A 1 95 ? 8.591 10.854 -16.430 1.00 79.31 95 LYS A O 1
ATOM 768 N N . VAL A 1 96 ? 10.374 12.208 -16.238 1.00 79.00 96 VAL A N 1
ATOM 769 C CA . VAL A 1 96 ? 11.008 11.778 -17.493 1.00 79.00 96 VAL A CA 1
ATOM 770 C C . VAL A 1 96 ? 11.542 10.352 -17.360 1.00 79.00 96 VAL A C 1
ATOM 772 O O . VAL A 1 96 ? 11.297 9.541 -18.244 1.00 79.00 96 VAL A O 1
ATOM 775 N N . ALA A 1 97 ? 12.190 10.017 -16.241 1.00 76.69 97 ALA A N 1
ATOM 776 C CA . ALA A 1 97 ? 12.678 8.664 -15.980 1.00 76.69 97 ALA A CA 1
ATOM 777 C C . ALA A 1 97 ? 11.542 7.624 -15.918 1.00 76.69 97 ALA A C 1
ATOM 779 O O . ALA A 1 97 ? 11.687 6.557 -16.504 1.00 76.69 97 ALA A O 1
ATOM 780 N N . ASP A 1 98 ? 10.411 7.940 -15.266 1.00 75.75 98 ASP A N 1
ATOM 781 C CA . ASP A 1 98 ? 9.204 7.089 -15.259 1.00 75.75 98 ASP A CA 1
ATOM 782 C C . ASP A 1 98 ? 8.737 6.799 -16.694 1.00 75.75 98 ASP A C 1
ATOM 784 O O . ASP A 1 98 ? 8.584 5.644 -17.083 1.00 75.75 98 ASP A O 1
ATOM 788 N N . ARG A 1 99 ? 8.605 7.844 -17.521 1.00 78.62 99 ARG A N 1
ATOM 789 C CA . ARG A 1 99 ? 8.153 7.703 -18.911 1.00 78.62 99 ARG A CA 1
ATOM 790 C C . ARG A 1 99 ? 9.140 6.926 -19.786 1.00 78.62 99 ARG A C 1
ATOM 792 O O . ARG A 1 99 ? 8.713 6.166 -20.648 1.00 78.62 99 ARG A O 1
ATOM 799 N N . ILE A 1 100 ? 10.447 7.109 -19.583 1.00 76.44 100 ILE A N 1
ATOM 800 C CA . ILE A 1 100 ? 11.485 6.347 -20.298 1.00 76.44 100 ILE A CA 1
ATOM 801 C C . ILE A 1 100 ? 11.446 4.871 -19.887 1.00 76.44 100 ILE A C 1
ATOM 803 O O . ILE A 1 100 ? 11.562 4.010 -20.753 1.00 76.44 100 ILE A O 1
ATOM 807 N N . ALA A 1 101 ? 11.250 4.568 -18.602 1.00 78.38 101 ALA A N 1
ATOM 808 C CA . ALA A 1 101 ? 11.135 3.193 -18.123 1.00 78.38 101 ALA A CA 1
ATOM 809 C C . ALA A 1 101 ? 9.874 2.497 -18.668 1.00 78.38 101 ALA A C 1
ATOM 811 O O . ALA A 1 101 ? 9.960 1.363 -19.134 1.00 78.38 101 ALA A O 1
ATOM 812 N N . GLU A 1 102 ? 8.728 3.186 -18.676 1.00 78.88 102 GLU A N 1
ATOM 813 C CA . GLU A 1 102 ? 7.481 2.685 -19.274 1.00 78.88 102 GLU A CA 1
ATOM 814 C C . GLU A 1 102 ? 7.625 2.445 -20.784 1.00 78.88 102 GLU A C 1
ATOM 816 O O . GLU A 1 102 ? 7.211 1.406 -21.295 1.00 78.88 102 GLU A O 1
ATOM 821 N N . PHE A 1 103 ? 8.249 3.381 -21.505 1.00 78.94 103 PHE A N 1
ATOM 822 C CA . PHE A 1 103 ? 8.450 3.263 -22.948 1.00 78.94 103 PHE A CA 1
ATOM 823 C C . PHE A 1 103 ? 9.454 2.161 -23.310 1.00 78.94 103 PHE A C 1
ATOM 825 O O . PHE A 1 103 ? 9.196 1.364 -24.212 1.00 78.94 103 PHE A O 1
ATOM 832 N N . GLY A 1 104 ? 10.568 2.075 -22.579 1.00 78.25 104 GLY A N 1
ATOM 833 C CA . GLY A 1 104 ? 11.606 1.064 -22.785 1.00 78.25 104 GLY A CA 1
ATOM 834 C C . GLY A 1 104 ? 11.143 -0.369 -22.500 1.00 78.25 104 GLY A C 1
ATOM 835 O O . GLY A 1 104 ? 11.725 -1.305 -23.039 1.00 78.25 104 GLY A O 1
ATOM 836 N N . GLY A 1 105 ? 10.089 -0.547 -21.695 1.00 75.88 105 GLY A N 1
ATOM 837 C CA . GLY A 1 105 ? 9.470 -1.847 -21.417 1.00 75.88 105 GLY A CA 1
ATOM 838 C C . GLY A 1 105 ? 8.394 -2.283 -22.420 1.00 75.88 105 GLY A C 1
ATOM 839 O O . GLY A 1 105 ? 7.850 -3.378 -22.286 1.00 75.88 105 GLY A O 1
ATOM 840 N N . SER A 1 106 ? 8.052 -1.454 -23.412 1.00 87.19 106 SER A N 1
ATOM 841 C CA . SER A 1 106 ? 6.993 -1.773 -24.373 1.00 87.19 106 SER A CA 1
ATOM 842 C C . SER A 1 106 ? 7.466 -2.730 -25.469 1.00 87.19 106 SER A C 1
ATOM 844 O O . SER A 1 106 ? 8.507 -2.527 -26.097 1.00 87.19 106 SER A O 1
ATOM 846 N N . TRP A 1 107 ? 6.621 -3.705 -25.809 1.00 87.50 107 TRP A N 1
ATOM 847 C CA . TRP A 1 107 ? 6.813 -4.581 -26.970 1.00 87.50 107 TRP A CA 1
ATOM 848 C C . TRP A 1 107 ? 6.970 -3.808 -28.285 1.00 87.50 107 TRP A C 1
ATOM 850 O O . TRP A 1 107 ? 7.766 -4.192 -29.139 1.00 87.50 107 TRP A O 1
ATOM 860 N N . THR A 1 108 ? 6.276 -2.676 -28.435 1.00 87.12 108 THR A N 1
ATOM 861 C CA . THR A 1 108 ? 6.383 -1.831 -29.636 1.00 87.12 108 THR A CA 1
ATOM 862 C C . THR A 1 108 ? 7.752 -1.164 -29.770 1.00 87.12 108 THR A C 1
ATOM 864 O O . THR A 1 108 ? 8.261 -1.035 -30.885 1.00 87.12 108 THR A O 1
ATOM 867 N N . PHE A 1 109 ? 8.374 -0.778 -28.651 1.00 87.25 109 PHE A N 1
ATOM 868 C CA . PHE A 1 109 ? 9.719 -0.205 -28.641 1.00 87.25 109 PHE A CA 1
ATOM 869 C C . PHE A 1 109 ? 10.757 -1.255 -29.036 1.00 87.25 109 PHE A C 1
ATOM 871 O O . PHE A 1 109 ? 11.580 -0.991 -29.909 1.00 87.25 109 PHE A O 1
ATOM 878 N N . ILE A 1 110 ? 10.660 -2.460 -28.464 1.00 88.81 110 ILE A N 1
ATOM 879 C CA . ILE A 1 110 ? 11.567 -3.579 -28.753 1.00 88.81 110 ILE A CA 1
ATOM 880 C C . ILE A 1 110 ? 11.543 -3.924 -30.250 1.00 88.81 110 ILE A C 1
ATOM 882 O O . ILE A 1 110 ? 12.597 -4.034 -30.877 1.00 88.81 110 ILE A O 1
ATOM 886 N N . SER A 1 111 ? 10.353 -4.033 -30.851 1.00 91.38 111 SER A N 1
ATOM 887 C CA . SER A 1 111 ? 10.221 -4.326 -32.283 1.00 91.38 111 SER A CA 1
ATOM 888 C C . SER A 1 111 ? 10.758 -3.200 -33.173 1.00 91.38 111 SER A C 1
ATOM 890 O O . SER A 1 111 ? 11.496 -3.476 -34.117 1.00 91.38 111 SER A O 1
ATOM 892 N N . CYS A 1 112 ? 10.439 -1.935 -32.875 1.00 92.44 112 CYS A N 1
ATOM 893 C CA . CYS A 1 112 ? 10.945 -0.784 -33.632 1.00 92.44 112 CYS A CA 1
ATOM 894 C C . CYS A 1 112 ? 12.477 -0.681 -33.555 1.00 92.44 112 CYS A C 1
ATOM 896 O O . CYS A 1 112 ? 13.147 -0.529 -34.576 1.00 92.44 112 CYS A O 1
ATOM 898 N N . PHE A 1 113 ? 13.039 -0.839 -32.355 1.00 89.88 113 PHE A N 1
ATOM 899 C CA . PHE A 1 113 ? 14.480 -0.822 -32.124 1.00 89.88 113 PHE A CA 1
ATOM 900 C C . PHE A 1 113 ? 15.192 -1.930 -32.912 1.00 89.88 113 PHE A C 1
ATOM 902 O O . PHE A 1 113 ? 16.187 -1.662 -33.583 1.00 89.88 113 PHE A O 1
ATOM 909 N N . GLY A 1 114 ? 14.637 -3.147 -32.923 1.00 91.88 114 GLY A N 1
ATOM 910 C CA . GLY A 1 114 ? 15.153 -4.251 -33.737 1.00 91.88 114 GLY A CA 1
ATOM 911 C C . GLY A 1 114 ? 15.161 -3.943 -35.239 1.00 91.88 114 GLY A C 1
ATOM 912 O O . GLY A 1 114 ? 16.158 -4.202 -35.911 1.00 91.88 114 GLY A O 1
ATOM 913 N N . VAL A 1 115 ? 14.097 -3.328 -35.767 1.00 95.19 115 VAL A N 1
ATOM 914 C CA . VAL A 1 115 ? 14.025 -2.916 -37.183 1.00 95.19 115 VAL A CA 1
ATOM 915 C C . VAL A 1 115 ? 15.092 -1.874 -37.519 1.00 95.19 115 VAL A C 1
ATOM 917 O O . VAL A 1 115 ? 15.734 -1.977 -38.566 1.00 95.19 115 VAL A O 1
ATOM 920 N N . VAL A 1 116 ? 15.325 -0.898 -36.639 1.00 91.69 116 VAL A N 1
ATOM 921 C CA . VAL A 1 116 ? 16.376 0.115 -36.822 1.00 91.69 116 VAL A CA 1
ATOM 922 C C . VAL A 1 116 ? 17.764 -0.527 -36.847 1.00 91.69 116 VAL A C 1
ATOM 924 O O . VAL A 1 116 ? 18.550 -0.206 -37.734 1.00 91.69 116 VAL A O 1
ATOM 927 N N . LEU A 1 117 ? 18.053 -1.470 -35.943 1.00 90.69 117 LEU A N 1
ATOM 928 C CA . LEU A 1 117 ? 19.333 -2.192 -35.932 1.00 90.69 117 LEU A CA 1
ATOM 929 C C . LEU A 1 117 ? 19.553 -3.002 -37.211 1.00 90.69 117 LEU A C 1
ATOM 931 O O . LEU A 1 117 ? 20.619 -2.920 -37.818 1.00 90.69 117 LEU A O 1
ATOM 935 N N . VAL A 1 118 ? 18.539 -3.744 -37.659 1.00 90.94 118 VAL A N 1
ATOM 936 C CA . VAL A 1 118 ? 18.612 -4.508 -38.913 1.00 90.94 118 VAL A CA 1
ATOM 937 C C . VAL A 1 118 ? 18.822 -3.567 -40.100 1.00 90.94 118 VAL A C 1
ATOM 939 O O . VAL A 1 118 ? 19.663 -3.833 -40.954 1.00 90.94 118 VAL A O 1
ATOM 942 N N . SER A 1 119 ? 18.121 -2.431 -40.124 1.00 89.50 119 SER A N 1
ATOM 943 C CA . SER A 1 119 ? 18.275 -1.417 -41.173 1.00 89.50 119 SER A CA 1
ATOM 944 C C . SER A 1 119 ? 19.686 -0.821 -41.181 1.00 89.50 119 SER A C 1
ATOM 946 O O . SER A 1 119 ? 20.278 -0.678 -42.247 1.00 89.50 119 SER A O 1
ATOM 948 N N . TRP A 1 120 ? 20.257 -0.533 -40.006 1.00 87.00 120 TRP A N 1
ATOM 949 C CA . TRP A 1 120 ? 21.628 -0.035 -39.862 1.00 87.00 120 TRP A CA 1
ATOM 950 C C . TRP A 1 120 ? 22.657 -1.020 -40.420 1.00 87.00 120 TRP A C 1
ATOM 952 O O . TRP A 1 120 ? 23.553 -0.618 -41.165 1.00 87.00 120 TRP A O 1
ATOM 962 N N . ILE A 1 121 ? 22.501 -2.308 -40.100 1.00 85.69 121 ILE A N 1
ATOM 963 C CA . ILE A 1 121 ? 23.371 -3.379 -40.600 1.00 85.69 121 ILE A CA 1
ATOM 964 C C . ILE A 1 121 ? 23.252 -3.494 -42.124 1.00 85.69 121 ILE A C 1
ATOM 966 O O . ILE A 1 121 ? 24.270 -3.542 -42.804 1.00 85.69 121 ILE A O 1
ATOM 970 N N . ILE A 1 122 ? 22.035 -3.490 -42.681 1.00 86.38 122 ILE A N 1
ATOM 971 C CA . ILE A 1 122 ? 21.822 -3.590 -44.135 1.00 86.38 122 ILE A CA 1
ATOM 972 C C . ILE A 1 122 ? 22.460 -2.402 -44.868 1.00 86.38 122 ILE A C 1
ATOM 974 O O . ILE A 1 122 ? 23.168 -2.607 -45.851 1.00 86.38 122 ILE A O 1
ATOM 978 N N . ILE A 1 123 ? 22.249 -1.173 -44.382 1.00 84.44 123 ILE A N 1
ATOM 979 C CA . ILE A 1 123 ? 22.783 0.048 -45.009 1.00 84.44 123 ILE A CA 1
ATOM 980 C C . ILE A 1 123 ? 24.316 0.063 -45.002 1.00 84.44 123 ILE A C 1
ATOM 982 O O . ILE A 1 123 ? 24.913 0.478 -45.989 1.00 84.44 123 ILE A O 1
ATOM 986 N N . ASN A 1 124 ? 24.952 -0.385 -43.914 1.00 82.50 124 ASN A N 1
ATOM 987 C CA . ASN A 1 124 ? 26.414 -0.381 -43.799 1.00 82.50 124 ASN A CA 1
ATOM 988 C C . ASN A 1 124 ? 27.086 -1.629 -44.398 1.00 82.50 124 ASN A C 1
ATOM 990 O O . ASN A 1 124 ? 28.272 -1.586 -44.706 1.00 82.50 124 ASN A O 1
ATOM 994 N N . SER A 1 125 ? 26.358 -2.739 -44.570 1.00 80.06 125 SER A N 1
ATOM 995 C CA . SER A 1 125 ? 26.909 -3.985 -45.121 1.00 80.06 125 SER A CA 1
ATOM 996 C C . SER A 1 125 ? 26.706 -4.127 -46.629 1.00 80.06 125 SER A C 1
ATOM 998 O O . SER A 1 125 ? 27.444 -4.881 -47.264 1.00 80.06 125 SER A O 1
ATOM 1000 N N . VAL A 1 126 ? 25.714 -3.446 -47.216 1.00 78.62 126 VAL A N 1
ATOM 1001 C CA . VAL A 1 126 ? 25.530 -3.410 -48.671 1.00 78.62 126 VAL A CA 1
ATOM 1002 C C . VAL A 1 126 ? 26.129 -2.102 -49.192 1.00 78.62 126 VAL A C 1
ATOM 1004 O O . VAL A 1 126 ? 25.692 -1.035 -48.764 1.00 78.62 126 VAL A O 1
ATOM 1007 N N . PRO A 1 127 ? 27.080 -2.132 -50.143 1.00 66.88 127 PRO A N 1
ATOM 1008 C CA . PRO A 1 127 ? 27.762 -0.939 -50.647 1.00 66.88 127 PRO A CA 1
ATOM 1009 C C . PRO A 1 127 ? 26.875 -0.134 -51.616 1.00 66.88 127 PRO A C 1
ATOM 1011 O O . PRO A 1 127 ? 27.300 0.211 -52.716 1.00 66.88 127 PRO A O 1
ATOM 1014 N N . ILE A 1 128 ? 25.634 0.170 -51.220 1.00 62.12 128 ILE A N 1
ATOM 1015 C CA . ILE A 1 128 ? 24.637 0.902 -52.018 1.00 62.12 128 ILE A CA 1
ATOM 1016 C C . ILE A 1 128 ? 25.112 2.332 -52.321 1.00 62.12 128 ILE A C 1
ATOM 1018 O O . ILE A 1 128 ? 24.770 2.873 -53.368 1.00 62.12 128 ILE A O 1
ATOM 1022 N N . PHE A 1 129 ? 25.933 2.927 -51.446 1.00 62.12 129 PHE A N 1
ATOM 1023 C CA . PHE A 1 129 ? 26.392 4.317 -51.571 1.00 62.12 129 PHE A CA 1
ATOM 1024 C C . PHE A 1 129 ? 27.918 4.495 -51.636 1.00 62.12 129 PHE A C 1
ATOM 1026 O O . PHE A 1 129 ? 28.380 5.630 -51.632 1.00 62.12 129 PHE A O 1
ATOM 1033 N N . HIS A 1 130 ? 28.708 3.411 -51.681 1.00 61.22 130 HIS A N 1
ATOM 1034 C CA . HIS A 1 130 ? 30.189 3.442 -51.642 1.00 61.22 130 HIS A CA 1
ATOM 1035 C C . HIS A 1 130 ? 30.802 4.269 -50.487 1.00 61.22 130 HIS A C 1
ATOM 1037 O O . HIS A 1 130 ? 31.975 4.633 -50.526 1.00 61.22 130 HIS A O 1
ATOM 1043 N N . ILE A 1 131 ? 30.018 4.546 -49.444 1.00 59.47 131 ILE A N 1
ATOM 1044 C CA . ILE A 1 131 ? 30.445 5.206 -48.215 1.00 59.47 131 ILE A CA 1
ATOM 1045 C C . ILE A 1 131 ? 30.128 4.227 -47.088 1.00 59.47 131 ILE A C 1
ATOM 1047 O O . ILE A 1 131 ? 28.963 4.051 -46.734 1.00 59.47 131 ILE A O 1
ATOM 1051 N N . ASN A 1 132 ? 31.154 3.571 -46.551 1.00 64.44 132 ASN A N 1
ATOM 1052 C CA . ASN A 1 132 ? 31.000 2.674 -45.413 1.00 64.44 132 ASN A CA 1
ATOM 1053 C C . ASN A 1 132 ? 31.274 3.473 -44.133 1.00 64.44 132 ASN A C 1
ATOM 1055 O O . ASN A 1 132 ? 32.423 3.773 -43.817 1.00 64.44 132 ASN A O 1
ATOM 1059 N N . PHE A 1 133 ? 30.217 3.871 -43.421 1.00 71.38 133 PHE A N 1
ATOM 1060 C CA . PHE A 1 133 ? 30.359 4.611 -42.162 1.00 71.38 133 PHE A CA 1
ATOM 1061 C C . PHE A 1 133 ? 30.769 3.701 -40.993 1.00 71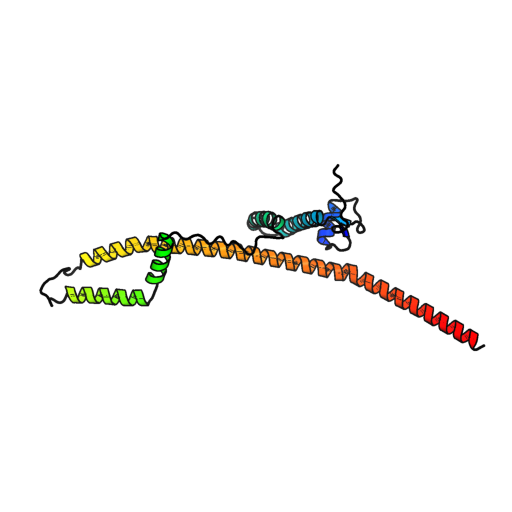.38 133 PHE A C 1
ATOM 1063 O O . PHE A 1 133 ? 31.487 4.152 -40.103 1.00 71.38 133 PHE A O 1
ATOM 1070 N N . ASP A 1 134 ? 30.323 2.440 -40.992 1.00 79.06 134 ASP A N 1
ATOM 1071 C CA . ASP A 1 134 ? 30.599 1.457 -39.937 1.00 79.06 134 ASP A CA 1
ATOM 1072 C C . ASP A 1 134 ? 30.783 0.056 -40.556 1.00 79.06 134 ASP A C 1
ATOM 1074 O O . ASP A 1 134 ? 29.827 -0.702 -40.704 1.00 79.06 134 ASP A O 1
ATOM 1078 N N . GLU A 1 135 ? 32.004 -0.275 -40.992 1.00 77.69 135 GLU A N 1
ATOM 1079 C CA . GLU A 1 135 ? 32.322 -1.592 -41.568 1.00 77.69 135 GLU A CA 1
ATOM 1080 C C . GLU A 1 135 ? 32.290 -2.698 -40.507 1.00 77.69 135 GLU A C 1
ATOM 1082 O O . GLU A 1 135 ? 32.564 -2.466 -39.326 1.00 77.69 135 GLU A O 1
ATOM 1087 N N . TYR A 1 136 ? 31.991 -3.931 -40.931 1.00 75.56 136 TYR A N 1
ATOM 1088 C CA . TYR A 1 136 ? 32.074 -5.107 -40.062 1.00 75.56 136 TYR A CA 1
ATOM 1089 C C . TYR A 1 136 ? 33.467 -5.156 -39.406 1.00 75.56 136 TYR A C 1
ATOM 1091 O O . TYR A 1 136 ? 34.460 -5.207 -40.138 1.00 75.56 136 TYR A O 1
ATOM 1099 N N . PRO A 1 137 ? 33.583 -5.114 -38.060 1.00 76.69 137 PRO A N 1
ATOM 1100 C CA . PRO A 1 137 ? 32.651 -5.621 -37.036 1.00 76.69 137 PRO A CA 1
ATOM 1101 C C . PRO A 1 137 ? 31.717 -4.597 -36.328 1.00 76.69 137 PRO A C 1
ATOM 1103 O O . PRO A 1 137 ? 31.300 -4.845 -35.196 1.00 76.69 137 PRO A O 1
ATOM 1106 N N . PHE A 1 138 ? 31.357 -3.475 -36.963 1.00 85.19 138 PHE A N 1
ATOM 1107 C CA . PHE A 1 138 ? 30.418 -2.448 -36.461 1.00 85.19 138 PHE A CA 1
ATOM 1108 C C . PHE A 1 138 ? 30.821 -1.812 -35.115 1.00 85.19 138 PHE A C 1
ATOM 1110 O O . PHE A 1 138 ? 30.149 -1.966 -34.086 1.00 85.19 138 PHE A O 1
ATOM 1117 N N . ILE A 1 139 ? 31.963 -1.121 -35.080 1.00 86.31 139 ILE A N 1
ATOM 1118 C CA . ILE A 1 139 ? 32.507 -0.545 -33.841 1.00 86.31 139 ILE A CA 1
ATOM 1119 C C . ILE A 1 139 ? 31.628 0.586 -33.294 1.00 86.31 139 ILE A C 1
ATOM 1121 O O . ILE A 1 139 ? 31.460 0.709 -32.078 1.00 86.31 139 ILE A O 1
ATOM 1125 N N . LEU A 1 140 ? 31.037 1.394 -34.178 1.00 86.94 140 LEU A N 1
ATOM 1126 C CA . LEU A 1 140 ? 30.248 2.555 -33.780 1.00 86.94 140 LEU A CA 1
ATOM 1127 C C . LEU A 1 140 ? 28.889 2.120 -33.231 1.00 86.94 140 LEU A C 1
ATOM 1129 O O . LEU A 1 140 ? 28.465 2.610 -32.182 1.00 86.94 140 LEU A O 1
ATOM 1133 N N . LEU A 1 141 ? 28.251 1.139 -33.876 1.00 88.31 141 LEU A N 1
ATOM 1134 C CA . LEU A 1 141 ? 27.034 0.519 -33.361 1.00 88.31 141 LEU A CA 1
ATOM 1135 C C . LEU A 1 141 ? 27.254 -0.081 -31.965 1.00 88.31 141 LEU A C 1
ATOM 1137 O O . LEU A 1 141 ? 26.472 0.175 -31.048 1.00 88.31 141 LEU A O 1
ATOM 1141 N N . ASN A 1 142 ? 28.344 -0.830 -31.782 1.00 89.94 142 ASN A N 1
ATOM 1142 C CA . ASN A 1 142 ? 28.685 -1.432 -30.493 1.00 89.94 142 ASN A CA 1
ATOM 1143 C C . ASN A 1 142 ? 28.938 -0.385 -29.399 1.00 89.94 142 ASN A C 1
ATOM 1145 O O . ASN A 1 142 ? 28.501 -0.567 -28.258 1.00 89.94 142 ASN A O 1
ATOM 1149 N N . LEU A 1 143 ? 29.595 0.729 -29.734 1.00 90.62 143 LEU A N 1
ATOM 1150 C CA . LEU A 1 143 ? 29.816 1.835 -28.803 1.00 90.62 143 LEU A CA 1
ATOM 1151 C C . LEU A 1 143 ? 28.490 2.464 -28.350 1.00 90.62 143 LEU A C 1
ATOM 1153 O O . LEU A 1 143 ? 28.279 2.669 -27.151 1.00 90.62 143 LEU A O 1
ATOM 1157 N N . ILE A 1 144 ? 27.581 2.738 -29.292 1.00 90.31 144 ILE A N 1
ATOM 1158 C CA . ILE A 1 144 ? 26.270 3.331 -28.995 1.00 90.31 144 ILE A CA 1
ATOM 1159 C C . ILE A 1 144 ? 25.432 2.386 -28.132 1.00 90.31 144 ILE A C 1
ATOM 1161 O O . ILE A 1 144 ? 24.878 2.821 -27.123 1.00 90.31 144 ILE A O 1
ATOM 1165 N N . LEU A 1 145 ? 25.367 1.100 -28.486 1.00 91.19 145 LEU A N 1
ATOM 1166 C CA . LEU A 1 145 ? 24.623 0.096 -27.721 1.00 91.19 145 LEU A CA 1
ATOM 1167 C C . LEU A 1 145 ? 25.156 -0.049 -26.294 1.00 91.19 145 LEU A C 1
ATOM 1169 O O . LEU A 1 145 ? 24.370 -0.097 -25.349 1.00 91.19 145 LEU A O 1
ATOM 1173 N N . SER A 1 146 ? 26.481 -0.050 -26.125 1.00 93.12 146 SER A N 1
ATOM 1174 C CA . SER A 1 146 ? 27.112 -0.128 -24.803 1.00 93.12 146 SER A CA 1
ATOM 1175 C C . SER A 1 146 ? 26.786 1.098 -23.945 1.00 93.12 146 SER A C 1
ATOM 1177 O O . SER A 1 146 ? 26.445 0.962 -22.770 1.00 93.12 146 SER A O 1
ATOM 1179 N N . CYS A 1 147 ? 26.827 2.298 -24.534 1.00 92.25 147 CYS A N 1
ATOM 1180 C CA . CYS A 1 147 ? 26.456 3.537 -23.848 1.00 92.25 147 CYS A CA 1
ATOM 1181 C C . CYS A 1 147 ? 24.965 3.556 -23.465 1.00 92.25 147 CYS A C 1
ATOM 1183 O O . CYS A 1 147 ? 24.610 3.909 -22.337 1.00 92.25 147 CYS A O 1
ATOM 1185 N N . LEU A 1 148 ? 24.093 3.113 -24.377 1.00 90.19 148 LEU A N 1
ATOM 1186 C CA . LEU A 1 148 ? 22.654 3.020 -24.141 1.00 90.19 148 LEU A CA 1
ATOM 1187 C C . LEU A 1 148 ? 22.346 2.070 -22.977 1.00 90.19 148 LEU A C 1
ATOM 1189 O O . LEU A 1 148 ? 21.624 2.450 -22.056 1.00 90.19 148 LEU A O 1
ATOM 1193 N N . ALA A 1 149 ? 22.946 0.877 -22.977 1.00 89.06 149 ALA A N 1
ATOM 1194 C CA . ALA A 1 149 ? 22.778 -0.109 -21.913 1.00 89.06 149 ALA A CA 1
ATOM 1195 C C . ALA A 1 149 ? 23.287 0.407 -20.553 1.00 89.06 149 ALA A C 1
ATOM 1197 O O . ALA A 1 149 ? 22.616 0.233 -19.532 1.00 89.06 149 ALA A O 1
ATOM 1198 N N . ALA A 1 150 ? 24.434 1.098 -20.535 1.00 93.00 150 ALA A N 1
ATOM 1199 C CA . ALA A 1 150 ? 25.011 1.664 -19.315 1.00 93.00 150 ALA A CA 1
ATOM 1200 C C . ALA A 1 150 ? 24.102 2.719 -18.661 1.00 93.00 150 ALA A C 1
ATOM 1202 O O . ALA A 1 150 ? 23.977 2.753 -17.438 1.00 93.00 150 ALA A O 1
ATOM 1203 N N . ILE A 1 151 ? 23.435 3.558 -19.460 1.00 88.19 151 ILE A N 1
ATOM 1204 C CA . ILE A 1 151 ? 22.484 4.567 -18.963 1.00 88.19 151 ILE A CA 1
ATOM 1205 C C . ILE A 1 151 ? 21.138 3.929 -18.587 1.00 88.19 151 ILE A C 1
ATOM 1207 O O . ILE A 1 151 ? 20.450 4.405 -17.679 1.00 88.19 151 ILE A O 1
ATOM 1211 N N . GLN A 1 152 ? 20.756 2.839 -19.250 1.00 87.44 152 GLN A N 1
ATOM 1212 C CA . GLN A 1 152 ? 19.478 2.171 -19.027 1.00 87.44 152 GLN A CA 1
ATOM 1213 C C . GLN A 1 152 ? 19.385 1.533 -17.633 1.00 87.44 152 GLN A C 1
ATOM 1215 O O . GLN A 1 152 ? 18.360 1.693 -16.966 1.00 87.44 152 GLN A O 1
ATOM 1220 N N . ALA A 1 153 ? 20.437 0.854 -17.159 1.00 88.06 153 ALA A N 1
ATOM 1221 C CA . ALA A 1 153 ? 20.380 0.116 -15.893 1.00 88.06 153 ALA A CA 1
ATOM 1222 C C . ALA A 1 153 ? 20.076 1.012 -14.664 1.00 88.06 153 ALA A C 1
ATOM 1224 O O . ALA A 1 153 ? 19.161 0.678 -13.907 1.00 88.06 153 ALA A O 1
ATOM 1225 N N . PRO A 1 154 ? 20.716 2.186 -14.475 1.00 88.94 154 PRO A N 1
ATOM 1226 C CA . PRO A 1 154 ? 20.371 3.104 -13.388 1.00 88.94 154 PRO A CA 1
ATOM 1227 C C . PRO A 1 154 ? 18.967 3.700 -13.511 1.00 88.94 154 PRO A C 1
ATOM 1229 O O . PRO A 1 154 ? 18.304 3.889 -12.495 1.00 88.94 154 PRO A O 1
ATOM 1232 N N . ILE A 1 155 ? 18.488 3.987 -14.728 1.00 84.69 155 ILE A N 1
ATOM 1233 C CA . ILE A 1 155 ? 17.130 4.517 -14.943 1.00 84.69 155 ILE A CA 1
ATOM 1234 C C . ILE A 1 155 ? 16.084 3.476 -14.540 1.00 84.69 155 ILE A C 1
ATOM 1236 O O . ILE A 1 155 ? 15.133 3.809 -13.826 1.00 84.69 155 ILE A O 1
ATOM 1240 N N . ILE A 1 156 ? 16.281 2.219 -14.951 1.00 86.25 156 ILE A N 1
ATOM 1241 C CA . ILE A 1 156 ? 15.426 1.099 -14.545 1.00 86.25 156 ILE A CA 1
ATOM 1242 C C . ILE A 1 156 ? 15.461 0.948 -13.022 1.00 86.25 156 ILE A C 1
ATOM 1244 O O . ILE A 1 156 ? 14.401 0.947 -12.401 1.00 86.25 156 ILE A O 1
ATOM 1248 N N . MET A 1 157 ? 16.649 0.924 -12.411 1.00 87.31 157 MET A N 1
ATOM 1249 C CA . MET A 1 157 ? 16.806 0.781 -10.958 1.00 87.31 157 MET A CA 1
ATOM 1250 C C . MET A 1 157 ? 16.153 1.939 -10.184 1.00 87.31 157 MET A C 1
ATOM 1252 O O . MET A 1 157 ? 15.489 1.726 -9.175 1.00 87.31 157 MET A O 1
ATOM 1256 N N . MET A 1 158 ? 16.264 3.180 -10.671 1.00 83.56 158 MET A N 1
ATOM 1257 C CA . MET A 1 158 ? 15.585 4.335 -10.070 1.00 83.56 158 MET A CA 1
ATOM 1258 C C . MET A 1 158 ? 14.058 4.247 -10.183 1.00 83.56 158 MET A C 1
ATOM 1260 O O . MET A 1 158 ? 13.354 4.708 -9.281 1.00 83.56 158 MET A O 1
ATOM 1264 N N . SER A 1 159 ? 13.540 3.696 -11.284 1.00 82.88 159 SER A N 1
ATOM 1265 C CA . SER A 1 159 ? 12.104 3.453 -11.458 1.00 82.88 159 SER A CA 1
ATOM 1266 C C . SER A 1 159 ? 11.612 2.338 -10.531 1.00 82.88 159 SER A C 1
ATOM 1268 O O . SER A 1 159 ? 10.616 2.526 -9.833 1.00 82.88 159 SER A O 1
ATOM 1270 N N . GLN A 1 160 ? 12.362 1.235 -10.436 1.00 86.25 160 GLN A N 1
ATOM 1271 C CA . GLN A 1 160 ? 12.080 0.108 -9.541 1.00 86.25 160 GLN A CA 1
ATOM 1272 C C . GLN A 1 160 ? 12.072 0.536 -8.071 1.00 86.25 160 GLN A C 1
ATOM 1274 O O . GLN A 1 160 ? 11.044 0.392 -7.416 1.00 86.25 160 GLN A O 1
ATOM 1279 N N . ASN A 1 161 ? 13.129 1.198 -7.584 1.00 86.00 161 ASN A N 1
ATOM 1280 C CA . ASN A 1 161 ? 13.191 1.711 -6.206 1.00 86.00 161 ASN A CA 1
ATOM 1281 C C . ASN A 1 161 ? 11.993 2.618 -5.865 1.00 86.00 161 ASN A C 1
ATOM 1283 O O . ASN A 1 161 ? 11.519 2.662 -4.728 1.00 86.00 161 ASN A O 1
ATOM 1287 N N . ARG A 1 162 ? 11.491 3.378 -6.850 1.00 84.62 162 ARG A N 1
ATOM 1288 C CA . ARG A 1 162 ? 10.316 4.241 -6.679 1.00 84.62 162 ARG A CA 1
ATOM 1289 C C . ARG A 1 162 ? 9.012 3.442 -6.641 1.00 84.62 162 ARG A C 1
ATOM 1291 O O . ARG A 1 162 ? 8.139 3.805 -5.853 1.00 84.62 162 ARG A O 1
ATOM 1298 N N . GLN A 1 163 ? 8.863 2.412 -7.471 1.00 85.19 163 GLN A N 1
ATOM 1299 C CA . GLN A 1 163 ? 7.712 1.506 -7.427 1.00 85.19 163 GLN A CA 1
ATOM 1300 C C . GLN A 1 163 ? 7.671 0.748 -6.098 1.00 85.19 163 GLN A C 1
ATOM 1302 O O . GLN A 1 163 ? 6.672 0.845 -5.397 1.00 85.19 163 GLN A O 1
ATOM 1307 N N . GLU A 1 164 ? 8.787 0.167 -5.658 1.00 88.50 164 GLU A N 1
ATOM 1308 C CA . GLU A 1 164 ? 8.890 -0.521 -4.364 1.00 88.50 164 GLU A CA 1
ATOM 1309 C C . GLU A 1 164 ? 8.523 0.391 -3.184 1.00 88.50 164 GLU A C 1
ATOM 1311 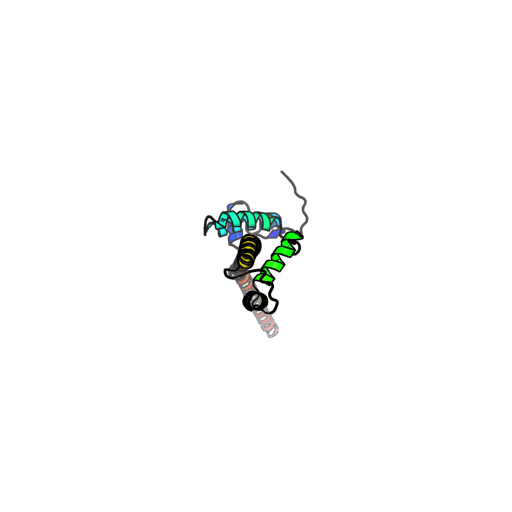O O . GLU A 1 164 ? 7.811 -0.009 -2.265 1.00 88.50 164 GLU A O 1
ATOM 1316 N N . ALA A 1 165 ? 8.946 1.660 -3.212 1.00 85.81 165 ALA A N 1
ATOM 1317 C CA . ALA A 1 165 ? 8.569 2.629 -2.184 1.00 85.81 165 ALA A CA 1
ATOM 1318 C C . ALA A 1 165 ? 7.071 2.999 -2.208 1.00 85.81 165 ALA A C 1
ATOM 1320 O O . ALA A 1 165 ? 6.513 3.387 -1.176 1.00 85.81 165 ALA A O 1
ATOM 1321 N N . ARG A 1 166 ? 6.404 2.935 -3.370 1.00 84.75 166 ARG A N 1
ATOM 1322 C CA . ARG A 1 166 ? 4.940 3.082 -3.470 1.00 84.75 166 ARG A CA 1
ATOM 1323 C C . ARG A 1 166 ? 4.250 1.824 -2.944 1.00 84.75 166 ARG A C 1
ATOM 1325 O O . ARG A 1 166 ? 3.358 1.953 -2.110 1.00 84.75 166 ARG A O 1
ATOM 1332 N N . ASP A 1 167 ? 4.718 0.648 -3.345 1.00 86.75 167 ASP A N 1
ATOM 1333 C CA . ASP A 1 167 ? 4.152 -0.642 -2.945 1.00 86.75 167 ASP A CA 1
ATOM 1334 C C . ASP A 1 167 ? 4.271 -0.868 -1.439 1.00 86.75 167 ASP A C 1
ATOM 1336 O O . ASP A 1 167 ? 3.292 -1.239 -0.796 1.00 86.75 167 ASP A O 1
ATOM 1340 N N . ARG A 1 168 ? 5.415 -0.523 -0.834 1.00 86.06 168 ARG A N 1
ATOM 1341 C CA . ARG A 1 168 ? 5.593 -0.581 0.622 1.00 86.06 168 ARG A CA 1
ATOM 1342 C C . ARG A 1 168 ? 4.597 0.315 1.356 1.00 86.06 168 ARG A C 1
ATOM 1344 O O . ARG A 1 168 ? 3.982 -0.118 2.323 1.00 86.06 168 ARG A O 1
ATOM 1351 N N . ARG A 1 169 ? 4.395 1.552 0.884 1.00 80.62 169 ARG A N 1
ATOM 1352 C CA . ARG A 1 169 ? 3.421 2.478 1.492 1.00 80.62 169 ARG A CA 1
ATOM 1353 C C . ARG A 1 169 ? 1.987 1.982 1.348 1.00 80.62 169 ARG A C 1
ATOM 1355 O O . ARG A 1 169 ? 1.211 2.112 2.291 1.00 80.62 169 ARG A O 1
ATOM 1362 N N . ARG A 1 170 ? 1.640 1.400 0.197 1.00 81.44 170 ARG A N 1
ATOM 1363 C CA . ARG A 1 170 ? 0.333 0.770 -0.011 1.00 81.44 170 ARG A CA 1
ATOM 1364 C C . ARG A 1 170 ? 0.141 -0.407 0.948 1.00 81.44 170 ARG A C 1
ATOM 1366 O O . ARG A 1 170 ? -0.857 -0.426 1.653 1.00 81.44 170 ARG A O 1
ATOM 1373 N N . ALA A 1 171 ? 1.126 -1.294 1.072 1.00 80.94 171 ALA A N 1
ATOM 1374 C CA . ALA A 1 171 ? 1.081 -2.415 2.010 1.00 80.94 171 ALA A CA 1
ATOM 1375 C C . ALA A 1 171 ? 0.949 -1.965 3.479 1.00 80.94 171 ALA A C 1
ATOM 1377 O O . ALA A 1 171 ? 0.159 -2.532 4.230 1.00 80.94 171 ALA A O 1
ATOM 1378 N N . GLU A 1 172 ? 1.667 -0.914 3.893 1.00 78.69 172 GLU A N 1
ATOM 1379 C CA . GLU A 1 172 ? 1.533 -0.326 5.234 1.00 78.69 172 GLU A CA 1
ATOM 1380 C C . GLU A 1 172 ? 0.126 0.248 5.474 1.00 78.69 172 GLU A C 1
ATOM 1382 O O . GLU A 1 172 ? -0.426 0.120 6.569 1.00 78.69 172 GLU A O 1
ATOM 1387 N N . SER A 1 173 ? -0.459 0.889 4.460 1.00 76.38 173 SER A N 1
ATOM 1388 C CA . SER A 1 173 ? -1.827 1.413 4.512 1.00 76.38 173 SER A CA 1
ATOM 1389 C C . SER A 1 173 ? -2.855 0.284 4.612 1.00 76.38 173 SER A C 1
ATOM 1391 O O . SER A 1 173 ? -3.724 0.321 5.485 1.00 76.38 173 SER A O 1
ATOM 1393 N N . ASP A 1 174 ? -2.730 -0.741 3.772 1.00 79.81 174 ASP A N 1
ATOM 1394 C CA . ASP A 1 174 ? -3.623 -1.901 3.757 1.00 79.81 174 ASP A CA 1
ATOM 1395 C C . ASP A 1 174 ? -3.567 -2.661 5.090 1.00 79.81 174 ASP A C 1
ATOM 1397 O O . ASP A 1 174 ? -4.610 -3.016 5.641 1.00 79.81 174 ASP A O 1
ATOM 1401 N N . TYR A 1 175 ? -2.372 -2.818 5.673 1.00 77.31 175 TYR A N 1
ATOM 1402 C CA . TYR A 1 175 ? -2.194 -3.390 7.011 1.00 77.31 175 TYR A CA 1
ATOM 1403 C C . TYR A 1 175 ? -2.951 -2.592 8.083 1.00 77.31 175 TYR A C 1
ATOM 1405 O O . TYR A 1 175 ? -3.683 -3.170 8.887 1.00 77.31 175 TYR A O 1
ATOM 1413 N N . LYS A 1 176 ? -2.839 -1.256 8.076 1.00 74.44 176 LYS A N 1
ATOM 1414 C CA . LYS A 1 176 ? -3.557 -0.390 9.031 1.00 74.44 176 LYS A CA 1
ATOM 1415 C C . LYS A 1 176 ? -5.074 -0.494 8.880 1.00 74.44 176 LYS A C 1
ATOM 1417 O O . LYS A 1 176 ? -5.784 -0.512 9.885 1.00 74.44 176 LYS A O 1
ATOM 1422 N N . ILE A 1 177 ? -5.574 -0.557 7.645 1.00 76.94 177 ILE A N 1
ATOM 1423 C CA . ILE A 1 177 ? -7.007 -0.725 7.365 1.00 76.94 177 ILE A CA 1
ATOM 1424 C C . ILE A 1 177 ? -7.491 -2.084 7.880 1.00 76.94 177 ILE A C 1
ATOM 1426 O O . ILE A 1 177 ? -8.527 -2.143 8.542 1.00 76.94 177 ILE A O 1
ATOM 1430 N N . ASN A 1 178 ? -6.736 -3.154 7.624 1.00 76.69 178 ASN A N 1
ATOM 1431 C CA . ASN A 1 178 ? -7.078 -4.500 8.075 1.00 76.69 178 ASN A CA 1
ATOM 1432 C C . ASN A 1 178 ? -7.121 -4.588 9.608 1.00 76.69 178 ASN A C 1
ATOM 1434 O O . ASN A 1 178 ? -8.130 -5.012 10.169 1.00 76.69 178 ASN A O 1
ATOM 1438 N N . LEU A 1 179 ? -6.093 -4.066 10.281 1.00 75.50 179 LEU A N 1
ATOM 1439 C CA . LEU A 1 179 ? -6.037 -4.008 11.741 1.00 75.50 179 LEU A CA 1
ATOM 1440 C C . LEU A 1 179 ? -7.223 -3.229 12.329 1.00 75.50 179 LEU A C 1
ATOM 1442 O O . LEU A 1 179 ? -7.838 -3.651 13.308 1.00 75.50 179 LEU A O 1
ATOM 1446 N N . LYS A 1 180 ? -7.581 -2.092 11.719 1.00 75.06 180 LYS A N 1
ATOM 1447 C CA . LYS A 1 180 ? -8.750 -1.309 12.134 1.00 75.06 180 LYS A CA 1
ATOM 1448 C C . LYS A 1 180 ? -10.043 -2.117 11.996 1.00 75.06 180 LYS A C 1
ATOM 1450 O O . LYS A 1 180 ? -10.861 -2.092 12.913 1.00 75.06 180 LYS A O 1
ATOM 1455 N N . ALA A 1 181 ? -10.218 -2.822 10.879 1.00 73.81 181 ALA A N 1
ATOM 1456 C CA . ALA A 1 181 ? -11.385 -3.667 10.655 1.00 73.81 181 ALA A CA 1
ATOM 1457 C C . ALA A 1 181 ? -11.462 -4.807 11.684 1.00 73.81 181 ALA A C 1
ATOM 1459 O O . ALA A 1 181 ? -12.532 -5.054 12.235 1.00 73.81 181 ALA A O 1
ATOM 1460 N N . GLU A 1 182 ? -10.337 -5.450 12.009 1.00 77.12 182 GLU A N 1
ATOM 1461 C CA . GLU A 1 182 ? -10.281 -6.495 13.037 1.00 77.12 182 GLU A CA 1
ATOM 1462 C C . GLU A 1 182 ? -10.713 -5.964 14.414 1.00 77.12 182 GLU A C 1
ATOM 1464 O O . GLU A 1 182 ? -11.538 -6.578 15.097 1.00 77.12 182 GLU A O 1
ATOM 1469 N N . ILE A 1 183 ? -10.210 -4.790 14.807 1.00 72.00 183 ILE A N 1
ATOM 1470 C CA . ILE A 1 183 ? -10.588 -4.130 16.064 1.00 72.00 183 ILE A CA 1
ATOM 1471 C C . ILE A 1 183 ? -12.084 -3.799 16.088 1.00 72.00 183 ILE A C 1
ATOM 1473 O O . ILE A 1 183 ? -12.756 -4.040 17.093 1.00 72.00 183 ILE A O 1
ATOM 1477 N N . GLU A 1 184 ? -12.614 -3.244 14.998 1.00 69.31 184 GLU A N 1
ATOM 1478 C CA . GLU A 1 184 ? -14.024 -2.871 14.895 1.00 69.31 184 GLU A CA 1
ATOM 1479 C C . GLU A 1 184 ? -14.936 -4.101 14.986 1.00 69.31 184 GLU A C 1
ATOM 1481 O O . GLU A 1 184 ? -15.911 -4.084 15.739 1.00 69.31 184 GLU A O 1
ATOM 1486 N N . ILE A 1 185 ? -14.569 -5.205 14.327 1.00 73.81 185 ILE A N 1
ATOM 1487 C CA . ILE A 1 185 ? -15.274 -6.489 14.435 1.00 73.81 185 ILE A CA 1
ATOM 1488 C C . ILE A 1 185 ? -15.243 -7.007 15.876 1.00 73.81 185 ILE A C 1
ATOM 1490 O O . ILE A 1 185 ? -16.284 -7.399 16.406 1.00 73.81 185 ILE A O 1
ATOM 1494 N N . ARG A 1 186 ? -14.081 -6.982 16.543 1.00 71.12 186 ARG A N 1
ATOM 1495 C CA . ARG A 1 186 ? -13.959 -7.439 17.937 1.00 71.12 186 ARG A CA 1
ATOM 1496 C C . ARG A 1 186 ? -14.819 -6.597 18.884 1.00 71.12 186 ARG A C 1
ATOM 1498 O O . ARG A 1 186 ? -15.501 -7.160 19.736 1.00 71.12 186 ARG A O 1
ATOM 1505 N N . LEU A 1 187 ? -14.848 -5.275 18.703 1.00 71.94 187 LEU A N 1
ATOM 1506 C CA . LEU A 1 187 ? -15.686 -4.378 19.501 1.00 71.94 187 LEU A CA 1
ATOM 1507 C C . LEU A 1 187 ? -17.183 -4.616 19.261 1.00 71.94 187 LEU A C 1
ATOM 1509 O O . LEU A 1 187 ? -17.965 -4.605 20.213 1.00 71.94 187 LEU A O 1
ATOM 1513 N N . LEU A 1 188 ? -17.589 -4.829 18.006 1.00 75.31 188 LEU A N 1
ATOM 1514 C CA . LEU A 1 188 ? -18.967 -5.188 17.673 1.00 75.31 188 LEU A CA 1
ATOM 1515 C C . LEU A 1 188 ? -19.361 -6.508 18.338 1.00 75.31 188 LEU A C 1
ATOM 1517 O O . LEU A 1 188 ? -20.433 -6.577 18.936 1.00 75.31 188 LEU A O 1
ATOM 1521 N N . ASN A 1 189 ? -18.484 -7.513 18.302 1.00 78.38 189 ASN A N 1
ATOM 1522 C CA . ASN A 1 189 ? -18.723 -8.792 18.959 1.00 78.38 189 ASN A CA 1
ATOM 1523 C C . ASN A 1 189 ? -18.869 -8.633 20.479 1.00 78.38 189 ASN A C 1
ATOM 1525 O O . ASN A 1 189 ? -19.849 -9.097 21.050 1.00 78.38 189 ASN A O 1
ATOM 1529 N N . ASP A 1 190 ? -17.972 -7.881 21.125 1.00 73.44 190 ASP A N 1
ATOM 1530 C CA . ASP A 1 190 ? -18.064 -7.625 22.567 1.00 73.44 190 ASP A CA 1
ATOM 1531 C C . ASP A 1 190 ? -19.355 -6.843 22.930 1.00 73.44 190 ASP A C 1
ATOM 1533 O O . ASP A 1 190 ? -19.930 -7.030 24.007 1.00 73.44 190 ASP A O 1
ATOM 1537 N N . LYS A 1 191 ? -19.852 -5.970 22.039 1.00 75.12 191 LYS A N 1
ATOM 1538 C CA . LYS A 1 191 ? -21.134 -5.268 22.225 1.00 75.12 191 LYS A CA 1
ATOM 1539 C C . LYS A 1 191 ? -22.333 -6.205 22.064 1.00 75.12 191 LYS A C 1
ATOM 1541 O O . LYS A 1 191 ? -23.292 -6.077 22.824 1.00 75.12 191 LYS A O 1
ATOM 1546 N N . ILE A 1 192 ? -22.282 -7.132 21.109 1.00 80.00 192 ILE A N 1
ATOM 1547 C CA . ILE A 1 192 ? -23.293 -8.185 20.947 1.00 80.00 192 ILE A CA 1
ATOM 1548 C C . ILE A 1 192 ? -23.338 -9.047 22.211 1.00 80.00 192 ILE A C 1
ATOM 1550 O O . ILE A 1 192 ? -24.416 -9.226 22.772 1.00 80.00 192 ILE A O 1
ATOM 1554 N N . ASP A 1 193 ? -22.184 -9.480 22.719 1.00 78.31 193 ASP A N 1
ATOM 1555 C CA . ASP A 1 193 ? -22.092 -10.277 23.945 1.00 78.31 193 ASP A CA 1
ATOM 1556 C C . ASP A 1 193 ? -22.700 -9.550 25.154 1.00 78.31 193 ASP A C 1
ATOM 1558 O O . ASP A 1 193 ? -23.414 -10.158 25.951 1.00 78.31 193 ASP A O 1
ATOM 1562 N N . CYS A 1 194 ? -22.471 -8.239 25.282 1.00 78.94 194 CYS A N 1
ATOM 1563 C CA . CYS A 1 194 ? -23.088 -7.419 26.328 1.00 78.94 194 CYS A CA 1
ATOM 1564 C C . CYS A 1 194 ? -24.621 -7.376 26.197 1.00 78.94 194 CYS A C 1
ATOM 1566 O O . CYS A 1 194 ? -25.333 -7.572 27.182 1.00 78.94 194 CYS A O 1
ATOM 1568 N N . ILE A 1 195 ? -25.149 -7.167 24.987 1.00 80.06 195 ILE A N 1
ATOM 1569 C CA . ILE A 1 195 ? -26.601 -7.146 24.756 1.00 80.06 195 ILE A CA 1
ATOM 1570 C C . ILE A 1 195 ? -27.214 -8.508 25.101 1.00 80.06 195 ILE A C 1
ATOM 1572 O O . ILE A 1 195 ? -28.204 -8.564 25.832 1.00 80.06 195 ILE A O 1
ATOM 1576 N N . LEU A 1 196 ? -26.612 -9.594 24.610 1.00 82.81 196 LEU A N 1
ATOM 1577 C CA . LEU A 1 196 ? -27.111 -10.951 24.815 1.00 82.81 196 LEU A CA 1
ATOM 1578 C C . LEU A 1 196 ? -27.108 -11.356 26.293 1.00 82.81 196 LEU A C 1
ATOM 1580 O O . LEU A 1 196 ? -28.092 -11.919 26.766 1.00 82.81 196 LEU A O 1
ATOM 1584 N N . ASN A 1 197 ? -26.029 -11.060 27.020 1.00 79.44 197 ASN A N 1
ATOM 1585 C CA . ASN A 1 197 ? -25.851 -11.550 28.388 1.00 79.44 197 ASN A CA 1
ATOM 1586 C C . ASN A 1 197 ? -26.417 -10.618 29.463 1.00 79.44 197 ASN A C 1
ATOM 1588 O O . ASN A 1 197 ? -26.812 -11.100 30.520 1.00 79.44 197 ASN A O 1
ATOM 1592 N N . GLU A 1 198 ? -26.453 -9.303 29.231 1.00 77.56 198 GLU A N 1
ATOM 1593 C CA . GLU A 1 198 ? -26.895 -8.341 30.250 1.00 77.56 198 GLU A CA 1
ATOM 1594 C C . GLU A 1 198 ? -28.288 -7.765 29.947 1.00 77.56 198 GLU A C 1
ATOM 1596 O O . GLU A 1 198 ? -29.109 -7.641 30.852 1.00 77.56 198 GLU A O 1
ATOM 1601 N N . GLN A 1 199 ? -28.597 -7.424 28.690 1.00 80.88 199 GLN A N 1
ATOM 1602 C CA . GLN A 1 199 ? -29.834 -6.690 28.374 1.00 80.88 199 GLN A CA 1
ATOM 1603 C C . GLN A 1 199 ? -31.036 -7.597 28.107 1.00 80.88 199 GLN A C 1
ATOM 1605 O O . GLN A 1 199 ? -32.147 -7.285 28.538 1.00 80.88 199 GLN A O 1
ATOM 1610 N N . ILE A 1 200 ? -30.838 -8.715 27.404 1.00 85.81 200 ILE A N 1
ATOM 1611 C CA . ILE A 1 200 ? -31.934 -9.643 27.097 1.00 85.81 200 ILE A CA 1
ATOM 1612 C C . ILE A 1 200 ? -32.560 -10.232 28.372 1.00 85.81 200 ILE A C 1
ATOM 1614 O O . ILE A 1 200 ? -33.788 -10.199 28.473 1.00 85.81 200 ILE A O 1
ATOM 1618 N N . PRO A 1 201 ? -31.792 -10.717 29.371 1.00 89.50 201 PRO A N 1
ATOM 1619 C CA . PRO A 1 201 ? -32.383 -11.249 30.598 1.00 89.50 201 PRO A CA 1
ATOM 1620 C C . PRO A 1 201 ? -33.194 -10.205 31.373 1.00 89.50 201 PRO A C 1
ATOM 1622 O O . PRO A 1 201 ? -34.287 -10.514 31.848 1.00 89.50 201 PRO A O 1
ATOM 1625 N N . ASP A 1 202 ? -32.709 -8.961 31.440 1.00 86.81 202 ASP A N 1
ATOM 1626 C CA . ASP A 1 202 ? -33.429 -7.847 32.068 1.00 86.81 202 ASP A CA 1
ATOM 1627 C C . ASP A 1 202 ? -34.778 -7.596 31.377 1.00 86.81 202 ASP A C 1
ATOM 1629 O O . ASP A 1 202 ? -35.808 -7.443 32.039 1.00 86.81 202 ASP A O 1
ATOM 1633 N N . LEU A 1 203 ? -34.794 -7.598 30.040 1.00 89.25 203 LEU A N 1
ATOM 1634 C CA . LEU A 1 203 ? -36.017 -7.424 29.258 1.00 89.25 203 LEU A CA 1
ATOM 1635 C C . LEU A 1 203 ? -37.007 -8.574 29.504 1.00 89.25 203 LEU A C 1
ATOM 1637 O O . LEU A 1 203 ? -38.201 -8.341 29.694 1.00 89.25 203 LEU A O 1
ATOM 1641 N N . LEU A 1 204 ? -36.513 -9.814 29.540 1.00 90.44 204 LEU A N 1
ATOM 1642 C CA . LEU A 1 204 ? -37.328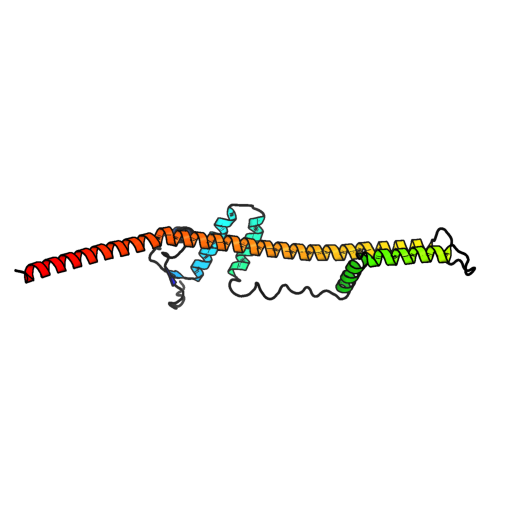 -10.993 29.837 1.00 90.44 204 LEU A CA 1
ATOM 1643 C C . LEU A 1 204 ? -37.921 -10.926 31.248 1.00 90.44 204 LEU A C 1
ATOM 1645 O O . LEU A 1 204 ? -39.099 -11.232 31.423 1.00 90.44 204 LEU A O 1
ATOM 1649 N N . ALA A 1 205 ? -37.154 -10.465 32.238 1.00 90.25 205 ALA A N 1
ATOM 1650 C CA . ALA A 1 205 ? -37.635 -10.292 33.605 1.00 90.25 205 ALA A CA 1
ATOM 1651 C C . ALA A 1 205 ? -38.728 -9.214 33.712 1.00 90.25 205 ALA A C 1
ATOM 1653 O O . ALA A 1 205 ? -39.697 -9.389 34.452 1.00 90.25 205 ALA A O 1
ATOM 1654 N N . ILE A 1 206 ? -38.603 -8.110 32.966 1.00 90.38 206 ILE A N 1
ATOM 1655 C CA . ILE A 1 206 ? -39.640 -7.068 32.897 1.00 90.38 206 ILE A CA 1
ATOM 1656 C C . ILE A 1 206 ? -40.919 -7.629 32.268 1.00 90.38 206 ILE A C 1
ATOM 1658 O O . ILE A 1 206 ? -41.996 -7.463 32.838 1.00 90.38 206 ILE A O 1
ATOM 1662 N N . ASN A 1 207 ? -40.802 -8.339 31.144 1.00 86.81 207 ASN A N 1
ATOM 1663 C CA . ASN A 1 207 ? -41.950 -8.961 30.485 1.00 86.81 207 ASN A CA 1
ATOM 1664 C C . ASN A 1 207 ? -42.634 -9.997 31.393 1.00 86.81 207 ASN A C 1
ATOM 1666 O O . ASN A 1 207 ? -43.858 -10.022 31.484 1.00 86.81 207 ASN A O 1
ATOM 1670 N N . ALA A 1 208 ? -41.861 -10.810 32.121 1.00 92.19 208 ALA A N 1
ATOM 1671 C CA . ALA A 1 208 ? -42.404 -11.772 33.079 1.00 92.19 208 ALA A CA 1
ATOM 1672 C C . ALA A 1 208 ? -43.205 -11.082 34.198 1.00 92.19 208 ALA A C 1
ATOM 1674 O O . ALA A 1 208 ? -44.308 -11.519 34.522 1.00 92.19 208 ALA A O 1
ATOM 1675 N N . LYS A 1 209 ? -42.699 -9.965 34.739 1.00 90.81 209 LYS A N 1
ATOM 1676 C CA . LYS A 1 209 ? -43.435 -9.162 35.730 1.00 90.81 209 LYS A CA 1
ATOM 1677 C C . LYS A 1 209 ? -44.731 -8.584 35.171 1.00 90.81 209 LYS A C 1
ATOM 1679 O O . LYS A 1 209 ? -45.746 -8.612 35.858 1.00 90.81 209 LYS A O 1
ATOM 1684 N N . GLN A 1 210 ? -44.710 -8.081 33.937 1.00 90.56 210 GLN A N 1
ATOM 1685 C CA . GLN A 1 210 ? -45.914 -7.554 33.289 1.00 90.56 210 GLN A CA 1
ATOM 1686 C C . GLN A 1 210 ? -46.986 -8.635 33.118 1.00 90.56 210 GLN A C 1
ATOM 1688 O O . GLN A 1 210 ? -48.163 -8.365 33.344 1.00 90.56 210 GLN A O 1
ATOM 1693 N N . LEU A 1 211 ? -46.594 -9.865 32.771 1.00 93.06 211 LEU A N 1
ATOM 1694 C CA . LEU A 1 211 ? -47.527 -10.991 32.684 1.00 93.06 211 LEU A CA 1
ATOM 1695 C C . LEU A 1 211 ? -48.156 -11.322 34.045 1.00 93.06 211 LEU A C 1
ATOM 1697 O O . LEU A 1 211 ? -49.369 -11.504 34.118 1.00 93.06 211 LEU A O 1
ATOM 1701 N N . GLU A 1 212 ? -47.366 -11.327 35.122 1.00 93.81 212 GLU A N 1
ATOM 1702 C CA . GLU A 1 212 ? -47.875 -11.554 36.484 1.00 93.81 212 GLU A CA 1
ATOM 1703 C C . GLU A 1 212 ? -48.868 -10.457 36.918 1.00 93.81 212 GLU A C 1
ATOM 1705 O O . GLU A 1 212 ? -49.883 -10.723 37.564 1.00 93.81 212 GLU A O 1
ATOM 1710 N N . GLU A 1 213 ? -48.599 -9.204 36.551 1.00 92.50 213 GLU A N 1
ATOM 1711 C CA . GLU A 1 213 ? -49.471 -8.069 36.860 1.00 92.50 213 GLU A CA 1
ATOM 1712 C C . GLU A 1 213 ? -50.793 -8.131 36.080 1.00 92.50 213 GLU A C 1
ATOM 1714 O O . GLU A 1 213 ? -51.867 -7.929 36.655 1.00 92.50 213 GLU A O 1
ATOM 1719 N N . ILE A 1 214 ? -50.738 -8.511 34.798 1.00 92.69 214 ILE A N 1
ATOM 1720 C CA . ILE A 1 214 ? -51.929 -8.779 33.982 1.00 92.69 214 ILE A CA 1
ATOM 1721 C C . ILE A 1 214 ? -52.758 -9.910 34.597 1.00 92.69 214 ILE A C 1
ATOM 1723 O O . ILE A 1 214 ? -53.982 -9.788 34.687 1.00 92.69 214 ILE A O 1
ATOM 1727 N N . GLU A 1 215 ? -52.121 -10.985 35.063 1.00 92.75 215 GLU A N 1
ATOM 1728 C CA . GLU A 1 215 ? -52.815 -12.101 35.707 1.00 92.75 215 GLU A CA 1
ATOM 1729 C C . GLU A 1 215 ? -53.541 -11.654 36.986 1.00 92.75 215 GLU A C 1
ATOM 1731 O O . GLU A 1 215 ? -54.726 -11.951 37.168 1.00 92.75 215 GLU A O 1
ATOM 1736 N N . LYS A 1 216 ? -52.888 -10.848 37.834 1.00 90.38 216 LYS A N 1
ATOM 1737 C CA . LYS A 1 216 ? -53.519 -10.257 39.029 1.00 90.38 216 LYS A CA 1
ATOM 1738 C C . LYS A 1 216 ? -54.707 -9.367 38.671 1.00 90.38 216 LYS A C 1
ATOM 1740 O O . LYS A 1 216 ? -55.765 -9.468 39.302 1.00 90.38 216 LYS A O 1
ATOM 1745 N N . HIS A 1 217 ? -54.573 -8.511 37.658 1.00 91.81 217 HIS A N 1
ATOM 1746 C CA . HIS A 1 217 ? -55.679 -7.673 37.191 1.00 91.81 217 HIS A CA 1
ATOM 1747 C C . HIS A 1 217 ? -56.851 -8.523 36.684 1.00 91.81 217 HIS A C 1
ATOM 1749 O O . HIS A 1 217 ? -58.000 -8.257 37.044 1.00 91.81 217 HIS A O 1
ATOM 1755 N N . MET A 1 218 ? -56.573 -9.592 35.935 1.00 90.62 218 MET A N 1
ATOM 1756 C CA . MET A 1 218 ? -57.592 -10.509 35.424 1.00 90.62 218 MET A CA 1
ATOM 1757 C C . MET A 1 218 ? -58.343 -11.224 36.559 1.00 90.62 218 MET A C 1
ATOM 1759 O O . MET A 1 218 ? -59.575 -11.268 36.550 1.00 90.62 218 MET A O 1
ATOM 1763 N N . GLN A 1 219 ? -57.631 -11.697 37.588 1.00 88.19 219 GLN A N 1
ATOM 1764 C CA . GLN A 1 219 ? 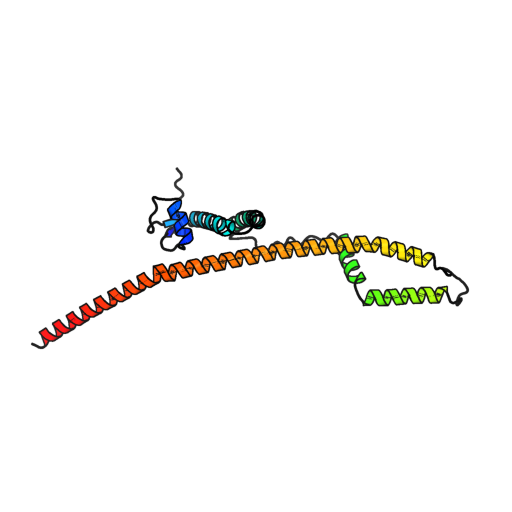-58.245 -12.297 38.779 1.00 88.19 219 GLN A CA 1
ATOM 1765 C C . GLN A 1 219 ? -59.124 -11.303 39.546 1.00 88.19 219 GLN A C 1
ATOM 1767 O O . GLN A 1 219 ? -60.189 -11.666 40.049 1.00 88.19 219 GLN A O 1
ATOM 1772 N N . THR A 1 220 ? -58.698 -10.041 39.636 1.00 87.69 220 THR A N 1
ATOM 1773 C CA . THR A 1 220 ? -59.457 -8.987 40.324 1.00 87.69 220 THR A CA 1
ATOM 1774 C C . THR A 1 220 ? -60.756 -8.682 39.579 1.00 87.69 220 THR A C 1
ATOM 1776 O O . THR A 1 220 ? -61.818 -8.623 40.199 1.00 87.69 220 THR A O 1
ATOM 1779 N N . LEU A 1 221 ? -60.699 -8.586 38.246 1.00 89.06 221 LEU A N 1
ATOM 1780 C CA . LEU A 1 221 ? -61.880 -8.415 37.397 1.00 89.06 221 LEU A CA 1
ATOM 1781 C C . LEU A 1 221 ? -62.854 -9.594 37.514 1.00 89.06 221 LEU A C 1
ATOM 1783 O O . LEU A 1 221 ? -64.053 -9.368 37.659 1.00 89.06 221 LEU A O 1
ATOM 1787 N N . GLN A 1 222 ? -62.363 -10.839 37.524 1.00 87.12 222 GLN A N 1
ATOM 1788 C CA . GLN A 1 222 ? -63.211 -12.013 37.766 1.00 87.12 222 GLN A CA 1
ATOM 1789 C C . GLN A 1 222 ? -63.883 -11.967 39.142 1.00 87.12 222 GLN A C 1
ATOM 1791 O O . GLN A 1 222 ? -65.067 -12.283 39.257 1.00 87.12 222 GLN A O 1
ATOM 1796 N N . ARG A 1 223 ? -63.157 -11.545 40.186 1.00 83.50 223 ARG A N 1
ATOM 1797 C CA . ARG A 1 223 ? -63.706 -11.408 41.542 1.00 83.50 223 ARG A CA 1
ATOM 1798 C C . ARG A 1 223 ? -64.821 -10.365 41.608 1.00 83.50 223 ARG A C 1
ATOM 1800 O O . ARG A 1 223 ? -65.866 -10.644 42.188 1.00 83.50 223 ARG A O 1
ATOM 1807 N N . VAL A 1 224 ? -64.620 -9.203 40.985 1.00 86.19 224 VAL A N 1
ATOM 1808 C CA . VAL A 1 224 ? -65.635 -8.139 40.904 1.00 86.19 224 VAL A CA 1
ATOM 1809 C C . VAL A 1 224 ? -66.844 -8.607 40.092 1.00 86.19 224 VAL A C 1
ATOM 1811 O O . VAL A 1 224 ? -67.972 -8.457 40.549 1.00 86.19 224 VAL A O 1
ATOM 1814 N N . ALA A 1 225 ? -66.634 -9.251 38.941 1.00 81.81 225 ALA A N 1
ATOM 1815 C CA . ALA A 1 225 ? -67.724 -9.817 38.144 1.00 81.81 225 ALA A CA 1
ATOM 1816 C C . ALA A 1 225 ? -68.549 -10.843 38.943 1.00 81.81 225 ALA A C 1
ATOM 1818 O O . ALA A 1 225 ? -69.776 -10.836 38.877 1.00 81.81 225 ALA A O 1
ATOM 1819 N N . HIS A 1 226 ? -67.892 -11.680 39.752 1.00 78.50 226 HIS A N 1
ATOM 1820 C CA . HIS A 1 226 ? -68.563 -12.654 40.613 1.00 78.50 226 HIS A CA 1
ATOM 1821 C C . HIS A 1 226 ? -69.326 -12.008 41.785 1.00 78.50 226 HIS A C 1
ATOM 1823 O O . HIS A 1 226 ? -70.318 -12.566 42.242 1.00 78.50 226 HIS A O 1
ATOM 1829 N N . GLN A 1 227 ? -68.892 -10.838 42.266 1.00 76.88 227 GLN A N 1
ATOM 1830 C CA . GLN A 1 227 ? -69.617 -10.059 43.277 1.00 76.88 227 GLN A CA 1
ATOM 1831 C C . GLN A 1 227 ? -70.830 -9.316 42.706 1.00 76.88 227 GLN A C 1
ATOM 1833 O O . GLN A 1 227 ? -71.809 -9.153 43.418 1.00 76.88 227 GLN A O 1
ATOM 1838 N N . VAL A 1 228 ? -70.774 -8.876 41.446 1.00 77.62 228 VAL A N 1
ATOM 1839 C CA . VAL A 1 228 ? -71.878 -8.159 40.777 1.00 77.62 228 VAL A CA 1
ATOM 1840 C C . VAL A 1 228 ? -72.992 -9.109 40.310 1.00 77.62 228 VAL A C 1
ATOM 1842 O O . VAL A 1 228 ? -74.140 -8.698 40.189 1.00 77.62 228 VAL A O 1
ATOM 1845 N N . LEU A 1 229 ? -72.671 -10.382 40.056 1.00 67.75 229 LEU A N 1
ATOM 1846 C CA . LEU A 1 229 ? -73.627 -11.427 39.653 1.00 67.75 229 LEU A CA 1
ATOM 1847 C C . LEU A 1 229 ? -74.362 -12.107 40.828 1.00 67.75 229 LEU A C 1
ATOM 1849 O O . LEU A 1 229 ? -75.111 -13.057 40.598 1.00 67.75 229 LEU A O 1
ATOM 1853 N N . LYS A 1 230 ? -74.141 -11.654 42.065 1.00 52.69 230 LYS A N 1
ATOM 1854 C CA . LYS A 1 230 ? -74.752 -12.178 43.294 1.00 52.69 230 LYS A CA 1
ATOM 1855 C C . LYS A 1 230 ? -75.699 -11.152 43.900 1.00 52.69 230 LYS A C 1
ATOM 1857 O O . LYS A 1 230 ? -76.740 -11.594 44.430 1.00 52.69 230 LYS A O 1
#

Sequence (230 aa):
MQKKDITGVDLIKIKYIPTKIKKIILVENPEKTEKDSIHKDDLIEYQRKYLEEVLEVKDSEAAINTKKIIDSLSAEKFKAISLEEKAVVLTKGQKVADRIAEFGGSWTFISCFGVVLVSWIIINSVPIFHINFDEYPFILLNLILSCLAAIQAPIIMMSQNRQEARDRRRAESDYKINLKAEIEIRLLNDKIDCILNEQIPDLLAINAKQLEEIEKHMQTLQRVAHQVLK